Protein AF-A0A843ET52-F1 (afdb_monomer_lite)

pLDDT: mean 86.77, std 22.94, range [25.16, 98.94]

Structure (mmCIF, N/CA/C/O backbone):
data_AF-A0A843ET52-F1
#
_entry.id   AF-A0A843ET52-F1
#
loop_
_atom_site.group_PDB
_atom_site.id
_atom_site.type_symbol
_atom_site.label_atom_id
_atom_site.label_alt_id
_atom_site.label_comp_id
_atom_site.label_asym_id
_atom_site.label_entity_id
_atom_site.label_seq_id
_atom_site.pdbx_PDB_ins_code
_atom_site.Cartn_x
_atom_site.Cartn_y
_atom_site.Cartn_z
_atom_site.occupancy
_atom_site.B_iso_or_equiv
_atom_site.auth_seq_id
_atom_site.auth_comp_id
_atom_site.auth_asym_id
_atom_site.auth_atom_id
_atom_site.pdbx_PDB_model_num
ATOM 1 N N . MET A 1 1 ? 3.819 5.815 -52.255 1.00 37.22 1 MET A N 1
ATOM 2 C CA . MET A 1 1 ? 3.011 6.973 -51.818 1.00 37.22 1 MET A CA 1
ATOM 3 C C . MET A 1 1 ? 2.396 6.605 -50.481 1.00 37.22 1 MET A C 1
ATOM 5 O O . MET A 1 1 ? 1.930 5.484 -50.337 1.00 37.22 1 MET A O 1
ATOM 9 N N . ASN A 1 2 ? 2.561 7.498 -49.509 1.00 31.14 2 ASN A N 1
ATOM 10 C CA . ASN A 1 2 ? 2.409 7.296 -48.067 1.00 31.14 2 ASN A CA 1
ATOM 11 C C . ASN A 1 2 ? 0.998 6.894 -47.622 1.00 31.14 2 ASN A C 1
ATOM 13 O O . ASN A 1 2 ? 0.039 7.542 -48.021 1.00 31.14 2 ASN A O 1
ATOM 17 N N . ASN A 1 3 ? 0.920 5.959 -46.671 1.00 30.52 3 ASN A N 1
ATOM 18 C CA . ASN A 1 3 ? -0.194 5.838 -45.729 1.00 30.52 3 ASN A CA 1
ATOM 19 C C . ASN A 1 3 ? 0.359 6.035 -44.309 1.00 30.52 3 ASN A C 1
ATOM 21 O O . ASN A 1 3 ? 0.714 5.075 -43.634 1.00 30.52 3 ASN A O 1
ATOM 25 N N . ASN A 1 4 ? 0.450 7.294 -43.876 1.00 31.61 4 ASN A N 1
ATOM 26 C CA . ASN A 1 4 ? 0.653 7.647 -42.472 1.00 31.61 4 ASN A CA 1
ATOM 27 C C . ASN A 1 4 ? -0.721 7.935 -41.860 1.00 31.61 4 ASN A C 1
ATOM 29 O O . ASN A 1 4 ? -1.233 9.045 -41.991 1.00 31.61 4 ASN A O 1
ATOM 33 N N . ALA A 1 5 ? -1.316 6.944 -41.200 1.00 31.45 5 ALA A N 1
ATOM 34 C CA . ALA A 1 5 ? -2.412 7.173 -40.268 1.00 31.45 5 ALA A CA 1
ATOM 35 C C . ALA A 1 5 ? -1.802 7.327 -38.869 1.00 31.45 5 ALA A C 1
ATOM 37 O O . ALA A 1 5 ? -1.517 6.351 -38.182 1.00 31.45 5 ALA A O 1
ATOM 38 N N . VAL A 1 6 ? -1.537 8.575 -38.487 1.00 32.06 6 VAL A N 1
ATOM 39 C CA . VAL A 1 6 ? -1.206 8.948 -37.111 1.00 32.06 6 VAL A CA 1
ATOM 40 C C . VAL A 1 6 ? -2.503 8.861 -36.309 1.00 32.06 6 VAL A C 1
ATOM 42 O O . VAL A 1 6 ? -3.418 9.655 -36.519 1.00 32.06 6 VAL A O 1
ATOM 45 N N . ILE A 1 7 ? -2.598 7.881 -35.412 1.00 29.64 7 ILE A N 1
ATOM 46 C CA . ILE A 1 7 ? -3.645 7.830 -34.391 1.00 29.64 7 ILE A CA 1
ATOM 47 C C . ILE A 1 7 ? -3.251 8.852 -33.324 1.00 29.64 7 ILE A C 1
ATOM 49 O O . ILE A 1 7 ? -2.371 8.609 -32.502 1.00 29.64 7 ILE A O 1
ATOM 53 N N . ALA A 1 8 ? -3.862 10.032 -33.384 1.00 27.59 8 ALA A N 1
ATOM 54 C CA . ALA A 1 8 ? -3.782 11.023 -32.323 1.00 27.59 8 ALA A CA 1
ATOM 55 C C . ALA A 1 8 ? -4.665 10.558 -31.156 1.00 27.59 8 ALA A C 1
ATOM 57 O O . ALA A 1 8 ? -5.890 10.526 -31.271 1.00 27.59 8 ALA A O 1
ATOM 58 N N . VAL A 1 9 ? -4.046 10.180 -30.037 1.00 29.08 9 VAL A N 1
ATOM 59 C CA . VAL A 1 9 ? -4.752 9.983 -28.767 1.00 29.08 9 VAL A CA 1
ATOM 60 C C . VAL A 1 9 ? -5.094 11.369 -28.224 1.00 29.08 9 VAL A C 1
ATOM 62 O O . VAL A 1 9 ? -4.209 12.163 -27.909 1.00 29.08 9 VAL A O 1
ATOM 65 N N . ALA A 1 10 ? -6.385 11.684 -28.170 1.00 26.16 10 ALA A N 1
ATOM 66 C CA . ALA A 1 10 ? -6.880 12.914 -27.578 1.00 26.16 10 ALA A CA 1
ATOM 67 C C . ALA A 1 10 ? -6.678 12.864 -26.056 1.00 26.16 10 ALA A C 1
ATOM 69 O O . ALA A 1 10 ? -7.382 12.146 -25.348 1.00 26.16 10 ALA A O 1
ATOM 70 N N . VAL A 1 11 ? -5.721 13.643 -25.552 1.00 26.98 11 VAL A N 1
ATOM 71 C CA . VAL A 1 11 ? -5.640 13.998 -24.133 1.00 26.98 11 VAL A CA 1
ATOM 72 C C . VAL A 1 11 ? -6.756 15.006 -23.870 1.00 26.98 11 VAL A C 1
ATOM 74 O O . VAL A 1 11 ? -6.663 16.169 -24.264 1.00 26.98 11 VAL A O 1
ATOM 77 N N . ALA A 1 12 ? -7.843 14.559 -23.243 1.00 27.94 12 ALA A N 1
ATOM 78 C CA . ALA A 1 12 ? -8.873 15.455 -22.741 1.00 27.94 12 ALA A CA 1
ATOM 79 C C . ALA A 1 12 ? -8.327 16.188 -21.506 1.00 27.94 12 ALA A C 1
ATOM 81 O O . ALA A 1 12 ? -8.391 15.693 -20.385 1.00 27.94 12 ALA A O 1
ATOM 82 N N . ALA A 1 13 ? -7.763 17.374 -21.725 1.00 28.17 13 ALA A N 1
ATOM 83 C CA . ALA A 1 13 ? -7.520 18.340 -20.667 1.00 28.17 13 ALA A CA 1
ATOM 84 C C . ALA A 1 13 ? -8.877 18.871 -20.175 1.00 28.17 13 ALA A C 1
ATOM 86 O O . ALA A 1 13 ? -9.539 19.636 -20.878 1.00 28.17 13 ALA A O 1
ATOM 87 N N . LEU A 1 14 ? -9.302 18.471 -18.974 1.00 27.27 14 LEU A N 1
ATOM 88 C CA . LEU A 1 14 ? -10.389 19.157 -18.280 1.00 27.27 14 LEU A CA 1
ATOM 89 C C . LEU A 1 14 ? -9.848 20.491 -17.742 1.00 27.27 14 LEU A C 1
ATOM 91 O O . LEU A 1 14 ? -9.271 20.566 -16.660 1.00 27.27 14 LEU A O 1
ATOM 95 N N . LEU A 1 15 ? -10.037 21.559 -18.517 1.00 28.00 15 LEU A N 1
ATOM 96 C CA . LEU A 1 15 ? -10.096 22.915 -17.982 1.00 28.00 15 LEU A CA 1
ATOM 97 C C . LEU A 1 15 ? -11.438 23.072 -17.260 1.00 28.00 15 LEU A C 1
ATOM 99 O O . LEU A 1 15 ? -12.473 23.212 -17.909 1.00 28.00 15 LEU A O 1
ATOM 103 N N . VAL A 1 16 ? -11.428 23.092 -15.928 1.00 31.84 16 VAL A N 1
ATOM 104 C CA . VAL A 1 16 ? -12.552 23.637 -15.157 1.00 31.84 16 VAL A CA 1
ATOM 105 C C . VAL A 1 16 ? -12.206 25.076 -14.797 1.00 31.84 16 VAL A C 1
ATOM 107 O O . VAL A 1 16 ? -11.599 25.363 -13.770 1.00 31.84 16 VAL A O 1
ATOM 110 N N . ALA A 1 17 ? -12.583 25.991 -15.685 1.00 29.27 17 ALA A N 1
ATOM 111 C CA . ALA A 1 17 ? -12.811 27.379 -15.327 1.00 29.27 17 ALA A CA 1
ATOM 112 C C . ALA A 1 17 ? -14.319 27.557 -15.121 1.00 29.27 17 ALA A C 1
ATOM 114 O O . ALA A 1 17 ? -15.089 27.391 -16.064 1.00 29.27 17 ALA A O 1
ATOM 115 N N . GLY A 1 18 ? -14.726 27.918 -13.902 1.00 25.16 18 GLY A N 1
ATOM 116 C CA . GLY A 1 18 ? -16.047 28.495 -13.656 1.00 25.16 18 GLY A CA 1
ATOM 117 C C . GLY A 1 18 ? -16.831 27.886 -12.499 1.00 25.16 18 GLY A C 1
ATOM 118 O O . GLY A 1 18 ? -17.670 27.026 -12.709 1.00 25.16 18 GLY A O 1
ATOM 119 N N . GLY A 1 19 ? -16.625 28.454 -11.309 1.00 26.55 19 GLY A N 1
ATOM 120 C CA . GLY A 1 19 ? -17.730 28.862 -10.439 1.00 26.55 19 GLY A CA 1
ATOM 121 C C . GLY A 1 19 ? -18.440 27.792 -9.610 1.00 26.55 19 GLY A C 1
ATOM 122 O O . GLY A 1 19 ? -19.380 27.160 -10.071 1.00 26.55 19 GLY A O 1
ATOM 123 N N . GLY A 1 20 ? -18.118 27.776 -8.313 1.00 29.55 20 GLY A N 1
ATOM 124 C CA . GLY A 1 20 ? -19.122 27.538 -7.275 1.00 29.55 20 GLY A CA 1
ATOM 125 C C . GLY A 1 20 ? -19.105 26.166 -6.609 1.00 29.55 20 GLY A C 1
ATOM 126 O O . GLY A 1 20 ? -20.037 25.394 -6.774 1.00 29.55 20 GLY A O 1
ATOM 127 N N . ALA A 1 21 ? -18.121 25.928 -5.746 1.00 29.42 21 ALA A N 1
ATOM 128 C CA . ALA A 1 21 ? -18.330 25.147 -4.528 1.00 29.42 21 ALA A CA 1
ATOM 129 C C . ALA A 1 21 ? -17.373 25.671 -3.450 1.00 29.42 21 ALA A C 1
ATOM 131 O O . ALA A 1 21 ? -16.194 25.349 -3.426 1.00 29.42 21 ALA A O 1
ATOM 132 N N . ALA A 1 22 ? -17.916 26.602 -2.665 1.00 28.97 22 ALA A N 1
ATOM 133 C CA . ALA A 1 22 ? -17.529 27.014 -1.322 1.00 28.97 22 ALA A CA 1
ATOM 134 C C . ALA A 1 22 ? -16.045 26.897 -0.922 1.00 28.97 22 ALA A C 1
ATOM 136 O O . ALA A 1 22 ? -15.560 25.871 -0.463 1.00 28.97 22 ALA A O 1
ATOM 137 N N . ALA A 1 23 ? -15.386 28.054 -0.952 1.00 28.88 23 ALA A N 1
ATOM 138 C CA . ALA A 1 23 ? -14.574 28.537 0.155 1.00 28.88 23 ALA A CA 1
ATOM 139 C C . ALA A 1 23 ? -14.912 27.879 1.512 1.00 28.88 23 ALA A C 1
ATOM 141 O O . ALA A 1 23 ? -15.892 28.259 2.151 1.00 28.88 23 ALA A O 1
ATOM 142 N N . TYR A 1 24 ? -14.048 26.988 1.997 1.00 32.00 24 TYR A N 1
ATOM 143 C CA . TYR A 1 24 ? -13.849 26.823 3.434 1.00 32.00 24 TYR A CA 1
ATOM 144 C C . TYR A 1 24 ? -12.721 27.779 3.835 1.00 32.00 24 TYR A C 1
ATOM 146 O O . TYR A 1 24 ? -11.561 27.411 3.998 1.00 32.00 24 TYR A O 1
ATOM 154 N N . PHE A 1 25 ? -13.055 29.071 3.868 1.00 31.36 25 PHE A N 1
ATOM 155 C CA . PHE A 1 25 ? -12.227 30.051 4.558 1.00 31.36 25 PHE A CA 1
ATOM 156 C C . PHE A 1 25 ? -12.349 29.771 6.053 1.00 31.36 25 PHE A C 1
ATOM 158 O O . PHE A 1 25 ? -13.454 29.682 6.586 1.00 31.36 25 PHE A O 1
ATOM 165 N N . MET A 1 26 ? -11.200 29.648 6.710 1.00 34.84 26 MET A N 1
ATOM 166 C CA . MET A 1 26 ? -11.062 29.595 8.157 1.00 34.84 26 MET A CA 1
ATOM 167 C C . MET A 1 26 ? -11.882 30.715 8.818 1.00 34.84 26 MET A C 1
ATOM 169 O O . MET A 1 26 ? -11.512 31.887 8.757 1.00 34.84 26 MET A O 1
ATOM 173 N N . MET A 1 27 ? -12.983 30.353 9.474 1.00 31.30 27 MET A N 1
ATOM 174 C CA . MET A 1 27 ? -13.550 31.146 10.560 1.00 31.30 27 MET A CA 1
ATOM 175 C C . MET A 1 27 ? -12.984 30.578 11.855 1.00 31.30 27 MET A C 1
ATOM 177 O O . MET A 1 27 ? -13.477 29.596 12.401 1.00 31.30 27 MET A O 1
ATOM 181 N N . ASN A 1 28 ? -11.887 31.187 12.292 1.00 36.09 28 ASN A N 1
ATOM 182 C CA . ASN A 1 28 ? -11.342 31.003 13.624 1.00 36.09 28 ASN A CA 1
ATOM 183 C C . ASN A 1 28 ? -12.238 31.790 14.588 1.00 36.09 28 ASN A C 1
ATOM 185 O O . ASN A 1 28 ? -12.029 32.987 14.787 1.00 36.09 28 ASN A O 1
ATOM 189 N N . ASP A 1 29 ? -13.276 31.139 15.111 1.00 34.12 29 ASP A N 1
ATOM 190 C CA . ASP A 1 29 ? -14.052 31.670 16.226 1.00 34.12 29 ASP A CA 1
ATOM 191 C C . ASP A 1 29 ? -13.469 31.090 17.517 1.00 34.12 29 ASP A C 1
ATOM 193 O O . ASP A 1 29 ? -13.350 29.875 17.688 1.00 34.12 29 ASP A O 1
ATOM 197 N N . GLY A 1 30 ? -13.008 31.979 18.395 1.00 41.94 30 GLY A N 1
ATOM 198 C CA . GLY A 1 30 ? -12.285 31.621 19.606 1.00 41.94 30 GLY A CA 1
ATOM 199 C C . GLY A 1 30 ? -13.095 30.690 20.509 1.00 41.94 30 GLY A C 1
ATOM 200 O O . GLY A 1 30 ? -14.085 31.095 21.111 1.00 41.94 30 GLY A O 1
ATOM 201 N N . GLY A 1 31 ? -12.622 29.456 20.667 1.00 33.19 31 GLY A N 1
ATOM 202 C CA . GLY A 1 31 ? -13.194 28.461 21.567 1.00 33.19 31 GLY A CA 1
ATOM 203 C C . GLY A 1 31 ? -12.165 27.381 21.886 1.00 33.19 31 GLY A C 1
ATOM 204 O O . GLY A 1 31 ? -11.460 26.898 21.010 1.00 33.19 31 GLY A O 1
ATOM 205 N N . LYS A 1 32 ? -12.016 27.049 23.166 1.00 38.44 32 LYS A N 1
ATOM 206 C CA . LYS A 1 32 ? -10.996 26.134 23.690 1.00 38.44 32 LYS A CA 1
ATOM 207 C C . LYS A 1 32 ? -11.165 24.697 23.163 1.00 38.44 32 LYS A C 1
ATOM 209 O O . LYS A 1 32 ? -12.204 24.103 23.409 1.00 38.44 32 LYS A O 1
ATOM 214 N N . GLY A 1 33 ? -10.077 24.142 22.621 1.00 41.44 33 GLY A N 1
ATOM 215 C CA . GLY A 1 33 ? -9.642 22.751 22.805 1.00 41.44 33 GLY A CA 1
ATOM 216 C C . GLY A 1 33 ? -10.354 21.655 22.007 1.00 41.44 33 GLY A C 1
ATOM 217 O O . GLY A 1 33 ? -11.438 21.218 22.373 1.00 41.44 33 GLY A O 1
ATOM 218 N N . SER A 1 34 ? -9.639 21.086 21.038 1.00 40.59 34 SER A N 1
ATOM 219 C CA . SER A 1 34 ? -9.686 19.647 20.772 1.00 40.59 34 SER A CA 1
ATOM 220 C C . SER A 1 34 ? -8.301 19.200 20.313 1.00 40.59 34 SER A C 1
ATOM 222 O O . SER A 1 34 ? -7.843 19.646 19.266 1.00 40.59 34 SER A O 1
ATOM 224 N N . ASP A 1 35 ? -7.650 18.315 21.067 1.00 49.94 35 ASP A N 1
ATOM 225 C CA . ASP A 1 35 ? -6.378 17.662 20.707 1.00 49.94 35 ASP A CA 1
ATOM 226 C C . ASP A 1 35 ? -6.532 16.660 19.536 1.00 49.94 35 ASP A C 1
ATOM 228 O O . ASP A 1 35 ? -5.751 15.721 19.394 1.00 49.94 35 ASP A O 1
ATOM 232 N N . ALA A 1 36 ? -7.570 16.814 18.707 1.00 51.94 36 ALA A N 1
ATOM 233 C CA . ALA A 1 36 ? -7.784 15.980 17.537 1.00 51.94 36 ALA A CA 1
ATOM 234 C C . ALA A 1 36 ? -6.863 16.471 16.408 1.00 51.94 36 ALA A C 1
ATOM 236 O O . ALA A 1 36 ? -6.880 17.669 16.107 1.00 51.94 36 ALA A O 1
ATOM 237 N N . PRO A 1 37 ? -6.058 15.591 15.785 1.00 57.62 37 PRO A N 1
ATOM 238 C CA . PRO A 1 37 ? -5.251 15.978 14.638 1.00 57.62 37 PRO A CA 1
ATOM 239 C C . PRO A 1 37 ? -6.147 16.533 13.526 1.00 57.62 37 PRO A C 1
ATOM 241 O O . PRO A 1 37 ? -7.252 16.041 13.299 1.00 57.62 37 PRO A O 1
ATOM 244 N N . GLU A 1 38 ? -5.666 17.574 12.847 1.00 74.75 38 GLU A N 1
ATOM 245 C CA . GLU A 1 38 ? -6.373 18.193 11.727 1.00 74.75 38 GLU A CA 1
ATOM 246 C C . GLU A 1 38 ? -6.581 17.152 10.616 1.00 74.75 38 GLU A C 1
ATOM 248 O O . GLU A 1 38 ? -5.635 16.487 10.178 1.00 74.75 38 GLU A O 1
ATOM 253 N N . LEU A 1 39 ? -7.838 16.970 10.201 1.00 84.81 39 LEU A N 1
ATOM 254 C CA . LEU A 1 39 ? -8.183 16.078 9.097 1.00 84.81 39 LEU A CA 1
ATOM 255 C C . LEU A 1 39 ? -7.581 16.626 7.804 1.00 84.81 39 LEU A C 1
ATOM 257 O O . LEU A 1 39 ? -7.702 17.814 7.503 1.00 84.81 39 LEU A O 1
ATOM 261 N N . ILE A 1 40 ? -6.954 15.750 7.025 1.00 90.25 40 ILE A N 1
ATOM 262 C CA . ILE A 1 40 ? -6.410 16.109 5.720 1.00 90.25 40 ILE A CA 1
ATOM 263 C C . ILE A 1 40 ? -7.511 16.002 4.670 1.00 90.25 40 ILE A C 1
ATOM 265 O O . ILE A 1 40 ? -8.231 15.008 4.604 1.00 90.25 40 ILE A O 1
ATOM 269 N N . VAL A 1 41 ? -7.591 17.030 3.825 1.00 94.19 41 VAL A N 1
ATOM 270 C CA . VAL A 1 41 ? -8.399 17.082 2.606 1.00 94.19 41 VAL A CA 1
ATOM 271 C C . VAL A 1 41 ? -7.663 17.925 1.569 1.00 94.19 41 VAL A C 1
ATOM 273 O O . VAL A 1 41 ? -7.219 19.036 1.866 1.00 94.19 41 VAL A O 1
ATOM 276 N N . GLY A 1 42 ? -7.511 17.427 0.341 1.00 95.12 42 GLY A N 1
ATOM 277 C CA . GLY A 1 42 ? -6.811 18.208 -0.673 1.00 95.12 42 GLY A CA 1
ATOM 278 C C . GLY A 1 42 ? -6.593 17.548 -2.026 1.00 95.12 42 GLY A C 1
ATOM 279 O O . GLY A 1 42 ? -6.811 16.354 -2.233 1.00 95.12 42 GLY A O 1
ATOM 280 N N . GLN A 1 43 ? -6.122 18.383 -2.955 1.00 95.81 43 GLN A N 1
ATOM 281 C CA . GLN A 1 43 ? -5.583 17.970 -4.246 1.00 95.81 43 GLN A CA 1
ATOM 282 C C . GLN A 1 43 ? -4.062 17.865 -4.166 1.00 95.81 43 GLN A C 1
ATOM 284 O O . GLN A 1 43 ? -3.382 18.767 -3.679 1.00 95.81 43 GLN A O 1
ATOM 289 N N . TYR A 1 44 ? -3.544 16.777 -4.712 1.00 97.44 44 TYR A N 1
ATOM 290 C CA . TYR A 1 44 ? -2.144 16.392 -4.696 1.00 97.44 44 TYR A CA 1
ATOM 291 C C . TYR A 1 44 ? -1.694 16.007 -6.100 1.00 97.44 44 TYR A C 1
ATOM 293 O O . TYR A 1 44 ? -2.494 15.865 -7.028 1.00 97.44 44 TYR A O 1
ATOM 301 N N . THR A 1 45 ? -0.391 15.798 -6.246 1.00 97.00 45 THR A N 1
ATOM 302 C CA . THR A 1 45 ? 0.186 15.218 -7.455 1.00 97.00 45 THR A CA 1
ATOM 303 C C . THR A 1 45 ? 1.168 14.124 -7.094 1.00 97.00 45 THR A C 1
ATOM 305 O O . THR A 1 45 ? 1.897 14.265 -6.113 1.00 97.00 45 THR A O 1
ATOM 308 N N . TYR A 1 46 ? 1.256 13.103 -7.935 1.00 96.56 46 TYR A N 1
ATOM 309 C CA . TYR A 1 46 ? 2.254 12.043 -7.830 1.00 96.56 46 TYR A CA 1
ATOM 310 C C . TYR A 1 46 ? 2.905 11.790 -9.191 1.00 96.56 46 TYR A C 1
ATOM 312 O O . TYR A 1 46 ? 2.406 12.252 -10.220 1.00 96.56 46 TYR A O 1
ATOM 320 N N . ASP A 1 47 ? 4.036 11.090 -9.197 1.00 97.06 47 ASP A N 1
ATOM 321 C CA . ASP A 1 47 ? 4.698 10.660 -10.427 1.00 97.06 47 ASP A CA 1
ATOM 322 C C . ASP A 1 47 ? 4.234 9.247 -10.802 1.00 97.06 47 ASP A C 1
ATOM 324 O O . ASP A 1 47 ? 4.451 8.297 -10.052 1.00 97.06 47 ASP A O 1
ATOM 328 N N . ALA A 1 48 ? 3.610 9.094 -11.966 1.00 95.81 48 ALA A N 1
ATOM 329 C CA . ALA A 1 48 ? 3.226 7.799 -12.520 1.00 95.81 48 ALA A CA 1
ATOM 330 C C . ALA A 1 48 ? 4.167 7.430 -13.663 1.00 95.81 48 ALA A C 1
ATOM 332 O O . ALA A 1 48 ? 4.440 8.268 -14.522 1.00 95.81 48 ALA A O 1
ATOM 333 N N . TYR A 1 49 ? 4.632 6.185 -13.720 1.00 95.19 49 TYR A N 1
ATOM 334 C CA . TYR A 1 49 ? 5.402 5.724 -14.873 1.00 95.19 49 TYR A CA 1
ATOM 335 C C . TYR A 1 49 ? 4.501 5.577 -16.105 1.00 95.19 49 TYR A C 1
ATOM 337 O O . TYR A 1 49 ? 3.512 4.845 -16.080 1.00 95.19 49 TYR A O 1
ATOM 345 N N . ASP A 1 50 ? 4.865 6.254 -17.191 1.00 93.62 50 ASP A N 1
ATOM 346 C CA . ASP A 1 50 ? 4.205 6.145 -18.485 1.00 93.62 50 ASP A CA 1
ATOM 347 C C . ASP A 1 50 ? 5.022 5.255 -19.430 1.00 93.62 50 ASP A C 1
ATOM 349 O O . ASP A 1 50 ? 6.122 5.608 -19.864 1.00 93.62 50 ASP A O 1
ATOM 353 N N . HIS A 1 51 ? 4.446 4.111 -19.802 1.00 87.25 51 HIS A N 1
ATOM 354 C CA . HIS A 1 51 ? 5.056 3.164 -20.735 1.00 87.25 51 HIS A CA 1
ATOM 355 C C . HIS A 1 51 ? 5.278 3.750 -22.134 1.00 87.25 51 HIS A C 1
ATOM 357 O O . HIS A 1 51 ? 6.205 3.323 -22.821 1.00 87.25 51 HIS A O 1
ATOM 363 N N . ALA A 1 52 ? 4.448 4.702 -22.577 1.00 90.38 52 ALA A N 1
ATOM 364 C CA . ALA A 1 52 ? 4.568 5.262 -23.919 1.00 90.38 52 ALA A CA 1
ATOM 365 C C . ALA A 1 52 ? 5.809 6.156 -24.050 1.00 90.38 52 ALA A C 1
ATOM 367 O O . ALA A 1 52 ? 6.517 6.093 -25.056 1.00 90.38 52 ALA A O 1
ATOM 368 N N . SER A 1 53 ? 6.086 6.977 -23.035 1.00 92.81 53 SER A N 1
ATOM 369 C CA . SER A 1 53 ? 7.259 7.857 -23.005 1.00 92.81 53 SER A CA 1
ATOM 370 C C . SER A 1 53 ? 8.486 7.250 -22.320 1.00 92.81 53 SER A C 1
ATOM 372 O O . SER A 1 53 ? 9.587 7.783 -22.482 1.00 92.81 53 SER A O 1
ATOM 374 N N . GLY A 1 54 ? 8.315 6.169 -21.552 1.00 92.44 54 GLY A N 1
ATOM 375 C CA . GLY A 1 54 ? 9.356 5.575 -20.710 1.00 92.44 54 GLY A CA 1
ATOM 376 C C . GLY A 1 54 ? 9.774 6.474 -19.541 1.00 92.44 54 GLY A C 1
ATOM 377 O O . GLY A 1 54 ? 10.874 6.320 -19.008 1.00 92.44 54 GLY A O 1
ATOM 378 N N . LYS A 1 55 ? 8.939 7.452 -19.174 1.00 93.50 55 LYS A N 1
ATOM 379 C CA . LYS A 1 55 ? 9.228 8.473 -18.162 1.00 93.50 55 LYS A CA 1
ATOM 380 C C . LYS A 1 55 ? 8.110 8.545 -17.140 1.00 93.50 55 LYS A C 1
ATOM 382 O O . LYS A 1 55 ? 6.969 8.199 -17.423 1.00 93.50 55 LYS A O 1
ATOM 387 N N . ASN A 1 56 ? 8.437 9.075 -15.970 1.00 94.19 56 ASN A N 1
ATOM 388 C CA . ASN A 1 56 ? 7.417 9.467 -15.016 1.00 94.19 56 ASN A CA 1
ATOM 389 C C . ASN A 1 56 ? 6.715 10.764 -15.461 1.00 94.19 56 ASN A C 1
ATOM 391 O O . ASN A 1 56 ? 7.366 11.721 -15.888 1.00 94.19 56 ASN A O 1
ATOM 395 N N . VAL A 1 57 ? 5.389 10.791 -15.337 1.00 95.69 57 VAL A N 1
ATOM 396 C CA . VAL A 1 57 ? 4.523 11.945 -15.606 1.00 95.69 57 VAL A CA 1
ATOM 397 C C . VAL A 1 57 ? 3.739 12.321 -14.351 1.00 95.69 57 VAL A C 1
ATOM 399 O O . VAL A 1 57 ? 3.358 11.457 -13.563 1.00 95.69 57 VAL A O 1
ATOM 402 N N . LYS A 1 58 ? 3.486 13.620 -14.163 1.00 97.00 58 LYS A N 1
ATOM 403 C CA . LYS A 1 58 ? 2.707 14.114 -13.023 1.00 97.00 58 LYS A CA 1
ATOM 404 C C . LYS A 1 58 ? 1.223 13.836 -13.236 1.00 97.00 58 LYS A C 1
ATOM 406 O O . LYS A 1 58 ? 0.653 14.286 -14.228 1.00 97.00 58 LYS A O 1
ATOM 411 N N . MET A 1 59 ? 0.606 13.165 -12.272 1.00 97.12 59 MET A N 1
ATOM 412 C CA . MET A 1 59 ? -0.820 12.849 -12.260 1.00 97.12 59 MET A CA 1
ATOM 413 C C . MET A 1 59 ? -1.503 13.518 -11.063 1.00 97.12 59 MET A C 1
ATOM 415 O O . MET A 1 59 ? -0.911 13.557 -9.981 1.00 97.12 59 MET A O 1
ATOM 419 N N . PRO A 1 60 ? -2.720 14.065 -11.227 1.00 97.50 60 PRO A N 1
ATOM 420 C CA . PRO A 1 60 ? -3.484 14.616 -10.116 1.00 97.50 60 PRO A CA 1
ATOM 421 C C . PRO A 1 60 ? -4.078 13.498 -9.252 1.00 97.50 60 PRO A C 1
ATOM 423 O O . PRO A 1 60 ? -4.474 12.451 -9.759 1.00 97.50 60 PRO A O 1
ATOM 426 N N . ALA A 1 61 ? -4.210 13.754 -7.955 1.00 97.19 61 ALA A N 1
ATOM 427 C CA . ALA A 1 61 ? -4.931 12.902 -7.018 1.00 97.19 61 ALA A CA 1
ATOM 428 C C . ALA A 1 61 ? -5.717 13.763 -6.024 1.00 97.19 61 ALA A C 1
ATOM 430 O O . ALA A 1 61 ? -5.297 14.867 -5.691 1.00 97.19 61 ALA A O 1
ATOM 431 N N . PHE A 1 62 ? -6.846 13.260 -5.533 1.00 97.25 62 PHE A N 1
ATOM 432 C CA . PHE A 1 62 ? -7.563 13.864 -4.410 1.00 97.25 62 PHE A CA 1
ATOM 433 C C . PHE A 1 62 ? -7.581 12.874 -3.251 1.00 97.25 62 PHE A C 1
ATOM 435 O O . PHE A 1 62 ? -7.801 11.679 -3.467 1.00 97.25 62 PHE A O 1
ATOM 442 N N . TYR A 1 63 ? -7.361 13.376 -2.042 1.00 97.31 63 TYR A N 1
ATOM 443 C CA . TYR A 1 63 ? -7.372 12.585 -0.820 1.00 97.31 63 TYR A CA 1
ATOM 444 C C . TYR A 1 63 ? -8.107 13.330 0.290 1.00 97.31 63 TYR A C 1
ATOM 446 O O . TYR A 1 63 ? -7.961 14.546 0.423 1.00 97.31 63 TYR A O 1
ATOM 454 N N . GLU A 1 64 ? -8.854 12.578 1.090 1.00 95.81 64 GLU A N 1
ATOM 455 C CA . GLU A 1 64 ? -9.389 13.018 2.372 1.00 95.81 64 GLU A CA 1
ATOM 456 C C . GLU A 1 64 ? -9.417 11.850 3.361 1.00 95.81 64 GLU A C 1
ATOM 458 O O . GLU A 1 64 ? -9.636 10.698 2.979 1.00 95.81 64 GLU A O 1
ATOM 463 N N . ASP A 1 65 ? -9.222 12.151 4.643 1.00 95.50 65 ASP A N 1
ATOM 464 C CA . ASP A 1 65 ? -9.225 11.140 5.708 1.00 95.50 65 ASP A CA 1
ATOM 465 C C . ASP A 1 65 ? -10.582 10.420 5.836 1.00 95.50 65 ASP A C 1
ATOM 467 O O . ASP A 1 65 ? -10.628 9.222 6.123 1.00 95.50 65 ASP A O 1
ATOM 471 N N . SER A 1 66 ? -11.686 11.107 5.522 1.00 95.25 66 SER A N 1
ATOM 472 C CA . SER A 1 66 ? -13.054 10.562 5.558 1.00 95.25 66 SER A CA 1
ATOM 473 C C . SER A 1 66 ? -13.310 9.429 4.563 1.00 95.25 66 SER A C 1
ATOM 475 O O . SER A 1 66 ? -14.322 8.731 4.662 1.00 95.25 66 SER A O 1
ATOM 477 N N . TYR A 1 67 ? -12.391 9.167 3.629 1.00 95.94 67 TYR A N 1
ATOM 478 C CA . TYR A 1 67 ? -12.455 7.970 2.789 1.00 95.94 67 TYR A CA 1
ATOM 479 C C . TYR A 1 67 ? -12.505 6.676 3.603 1.00 95.94 67 TYR A C 1
ATOM 481 O O . TYR A 1 67 ? -13.066 5.689 3.131 1.00 95.94 67 TYR A O 1
ATOM 489 N N . PHE A 1 68 ? -11.975 6.688 4.823 1.00 96.44 68 PHE A N 1
ATOM 490 C CA . PHE A 1 68 ? -11.934 5.535 5.712 1.00 96.44 68 PHE A CA 1
ATOM 491 C C . PHE A 1 68 ? -13.126 5.444 6.677 1.00 96.44 68 PHE A C 1
ATOM 493 O O . PHE A 1 68 ? -13.229 4.466 7.418 1.00 96.44 68 PHE A O 1
ATOM 500 N N . ASP A 1 69 ? -14.066 6.395 6.648 1.00 94.44 69 ASP A N 1
ATOM 501 C CA . ASP A 1 69 ? -15.262 6.370 7.509 1.00 94.44 69 ASP A CA 1
ATOM 502 C C . ASP A 1 69 ? -16.263 5.287 7.084 1.00 94.44 69 ASP A C 1
ATOM 504 O O . ASP A 1 69 ? -17.043 4.781 7.893 1.00 94.44 69 ASP A O 1
ATOM 508 N N . LYS A 1 70 ? -16.241 4.911 5.802 1.00 94.69 70 LYS A N 1
ATOM 509 C CA . LYS A 1 70 ? -17.075 3.842 5.253 1.00 94.69 70 LYS A CA 1
ATOM 510 C C . LYS A 1 70 ? -16.375 2.492 5.367 1.00 94.69 70 LYS A C 1
ATOM 512 O O . LYS A 1 70 ? -15.175 2.384 5.120 1.00 94.69 70 LYS A O 1
ATOM 517 N N . GLY A 1 71 ? -17.149 1.456 5.678 1.00 95.69 71 GLY A N 1
ATOM 518 C CA . GLY A 1 71 ? -16.662 0.079 5.680 1.00 95.69 71 GLY A CA 1
ATOM 519 C C . GLY A 1 71 ? -16.266 -0.417 4.286 1.00 95.69 71 GLY A C 1
ATOM 520 O O . GLY A 1 71 ? -16.780 0.079 3.283 1.00 95.69 71 GLY A O 1
ATOM 521 N N . ALA A 1 72 ? -15.383 -1.412 4.217 1.00 94.94 72 ALA A N 1
ATOM 522 C CA . ALA A 1 72 ? -14.880 -1.999 2.970 1.00 94.94 72 ALA A CA 1
ATOM 523 C C . ALA A 1 72 ? -15.972 -2.598 2.065 1.00 94.94 72 ALA A C 1
ATOM 525 O O . ALA A 1 72 ? -15.790 -2.693 0.854 1.00 94.94 72 ALA A O 1
ATOM 526 N N . SER A 1 73 ? -17.124 -2.971 2.630 1.00 91.12 73 SER A N 1
ATOM 527 C CA . SER A 1 73 ? -18.283 -3.456 1.871 1.00 91.12 73 SER A CA 1
ATOM 528 C C . SER A 1 73 ? -19.148 -2.348 1.245 1.00 91.12 73 SER A C 1
ATOM 530 O O . SER A 1 73 ? -20.049 -2.647 0.457 1.00 91.12 73 SER A O 1
ATOM 532 N N . ALA A 1 74 ? -18.904 -1.078 1.583 1.00 95.06 74 ALA A N 1
ATOM 533 C CA . ALA A 1 74 ? -19.681 0.056 1.096 1.00 95.06 74 ALA A CA 1
ATOM 534 C C . ALA A 1 74 ? -19.109 0.645 -0.202 1.00 95.06 74 ALA A C 1
ATOM 536 O O . ALA A 1 74 ? -17.899 0.693 -0.406 1.00 95.06 74 ALA A O 1
ATOM 537 N N . ASP A 1 75 ? -19.991 1.186 -1.047 1.00 93.81 75 ASP A N 1
ATOM 538 C CA . ASP A 1 75 ? -19.574 1.895 -2.257 1.00 93.81 75 ASP A CA 1
ATOM 539 C C . ASP A 1 75 ? -18.784 3.173 -1.911 1.00 93.81 75 ASP A C 1
ATOM 541 O O . ASP A 1 75 ? -19.263 4.088 -1.213 1.00 93.81 7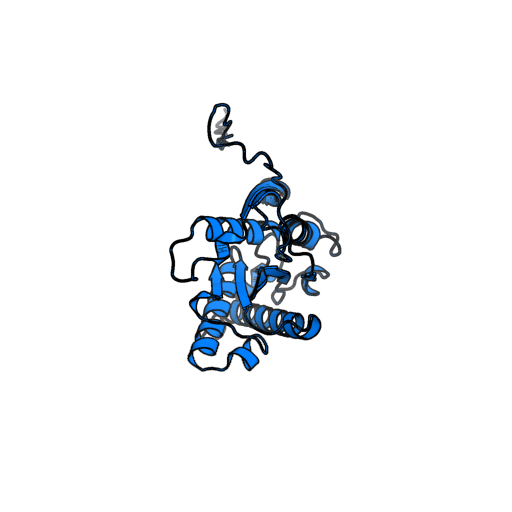5 ASP A O 1
ATOM 545 N N . ASN A 1 76 ? -17.539 3.207 -2.386 1.00 96.56 76 ASN A N 1
ATOM 546 C CA . ASN A 1 76 ? -16.574 4.261 -2.107 1.00 96.56 76 ASN A CA 1
ATOM 547 C C . ASN A 1 76 ? -15.613 4.476 -3.293 1.00 96.56 76 ASN A C 1
ATOM 549 O O . ASN A 1 76 ? -14.414 4.196 -3.194 1.00 96.56 76 ASN A O 1
ATOM 553 N N . PRO A 1 77 ? -16.115 5.003 -4.426 1.00 96.25 77 PRO A N 1
ATOM 554 C CA . PRO A 1 77 ? -15.305 5.208 -5.627 1.00 96.25 77 PRO A CA 1
ATOM 555 C C . PRO A 1 77 ? -14.129 6.162 -5.389 1.00 96.25 77 PRO A C 1
ATOM 557 O O . PRO A 1 77 ? -13.108 6.067 -6.065 1.00 96.25 77 PRO A O 1
ATOM 560 N N . SER A 1 78 ? -14.239 7.065 -4.415 1.00 97.31 78 SER A N 1
ATOM 561 C CA . SER A 1 78 ? -13.173 7.998 -4.064 1.00 97.31 78 SER A CA 1
ATOM 562 C C . SER A 1 78 ? -11.982 7.295 -3.404 1.00 97.31 78 SER A C 1
ATOM 564 O O . SER A 1 78 ? -10.842 7.527 -3.809 1.00 97.31 78 SER A O 1
ATOM 566 N N . LEU A 1 79 ? -12.235 6.371 -2.467 1.00 97.88 79 LEU A N 1
ATOM 567 C CA . LEU A 1 79 ? -11.190 5.515 -1.898 1.00 97.88 79 LEU A CA 1
ATOM 568 C C . LEU A 1 79 ? -10.581 4.593 -2.963 1.00 97.88 79 LEU A C 1
ATOM 570 O O . LEU A 1 79 ? -9.363 4.458 -3.011 1.00 97.88 79 LEU A O 1
ATOM 574 N N . MET A 1 80 ? -11.399 4.021 -3.855 1.00 97.38 80 MET A N 1
ATOM 575 C CA . MET A 1 80 ? -10.912 3.197 -4.974 1.00 97.38 80 MET A CA 1
ATOM 576 C C . MET A 1 80 ? -9.967 3.985 -5.891 1.00 97.38 80 MET A C 1
ATOM 578 O O . MET A 1 80 ? -8.888 3.511 -6.241 1.00 97.38 80 MET A O 1
ATOM 582 N N . MET A 1 81 ? -10.338 5.216 -6.255 1.00 98.19 81 MET A N 1
ATOM 583 C CA . MET A 1 81 ? -9.487 6.086 -7.069 1.00 98.19 81 MET A CA 1
ATOM 584 C C . MET A 1 81 ? -8.205 6.485 -6.335 1.00 98.19 81 MET A C 1
ATOM 586 O O . MET A 1 81 ? -7.141 6.523 -6.950 1.00 98.19 81 MET A O 1
ATOM 590 N N . PHE A 1 82 ? -8.270 6.751 -5.029 1.00 98.44 82 PHE A N 1
ATOM 591 C CA . PHE A 1 82 ? -7.074 6.995 -4.223 1.00 98.44 82 PHE A CA 1
ATOM 592 C C . PHE A 1 82 ? -6.150 5.770 -4.182 1.00 98.44 82 PHE A C 1
ATOM 594 O O . PHE A 1 82 ? -4.950 5.907 -4.426 1.00 98.44 82 PHE A O 1
ATOM 601 N N . ALA A 1 83 ? -6.704 4.574 -3.972 1.00 98.56 83 ALA A N 1
ATOM 602 C CA . ALA A 1 83 ? -5.964 3.318 -4.002 1.00 98.56 83 ALA A CA 1
ATOM 603 C C . ALA A 1 83 ? -5.276 3.097 -5.357 1.00 98.56 83 ALA A C 1
ATOM 605 O O . ALA A 1 83 ? -4.096 2.742 -5.400 1.00 98.56 83 ALA A O 1
ATOM 606 N N . PHE A 1 84 ? -5.974 3.383 -6.459 1.00 98.38 84 PHE A N 1
ATOM 607 C CA . PHE A 1 84 ? -5.399 3.324 -7.800 1.00 98.38 84 PHE A CA 1
ATOM 608 C C . PHE A 1 84 ? -4.255 4.333 -7.982 1.00 98.38 84 PHE A C 1
ATOM 610 O O . PHE A 1 84 ? -3.190 3.969 -8.476 1.00 98.38 84 PHE A O 1
ATOM 617 N N . ASN A 1 85 ? -4.419 5.581 -7.530 1.00 98.50 85 ASN A N 1
ATOM 618 C CA . ASN A 1 85 ? -3.360 6.594 -7.597 1.00 98.50 85 ASN A CA 1
ATOM 619 C C . ASN A 1 85 ? -2.101 6.151 -6.833 1.00 98.50 85 ASN A C 1
ATOM 621 O O . ASN A 1 85 ? -0.988 6.302 -7.338 1.00 98.50 85 ASN A O 1
ATOM 625 N N . ILE A 1 86 ? -2.271 5.547 -5.651 1.00 98.62 86 ILE A N 1
ATOM 626 C CA . ILE A 1 86 ? -1.165 4.972 -4.874 1.00 98.62 86 ILE A CA 1
ATOM 627 C C . ILE A 1 86 ? -0.484 3.842 -5.658 1.00 98.62 86 ILE A C 1
ATOM 629 O O . ILE A 1 86 ? 0.733 3.891 -5.835 1.00 98.62 86 ILE A O 1
ATOM 633 N N . ALA A 1 87 ? -1.236 2.879 -6.203 1.00 98.44 87 ALA A N 1
ATOM 634 C CA . ALA A 1 87 ? -0.661 1.785 -6.995 1.00 98.44 87 ALA A CA 1
ATOM 635 C C . ALA A 1 87 ? 0.134 2.294 -8.210 1.00 98.44 87 ALA A C 1
ATOM 637 O O . ALA A 1 87 ? 1.214 1.788 -8.520 1.00 98.44 87 ALA A O 1
ATOM 638 N N . MET A 1 88 ? -0.368 3.332 -8.881 1.00 97.88 88 MET A N 1
ATOM 639 C CA . MET A 1 88 ? 0.305 3.947 -10.026 1.00 97.88 88 MET A CA 1
ATOM 640 C C . MET A 1 88 ? 1.567 4.727 -9.624 1.00 97.88 88 MET A C 1
ATOM 642 O O . MET A 1 88 ? 2.510 4.804 -10.414 1.00 97.88 88 MET A O 1
ATOM 646 N N . SER A 1 89 ? 1.616 5.272 -8.403 1.00 98.25 89 SER A N 1
ATOM 647 C CA . SER A 1 89 ? 2.789 5.981 -7.870 1.00 98.25 89 SER A CA 1
ATOM 648 C C . SER A 1 89 ? 3.982 5.068 -7.567 1.00 98.25 89 SER A C 1
ATOM 650 O O . SER A 1 89 ? 5.107 5.544 -7.453 1.00 98.25 89 SER A O 1
ATOM 652 N N . CYS A 1 90 ? 3.778 3.749 -7.487 1.00 97.81 90 CYS A N 1
ATOM 653 C CA . CYS A 1 90 ? 4.862 2.787 -7.277 1.00 97.81 90 CYS A CA 1
ATOM 654 C C . CYS A 1 90 ? 5.833 2.683 -8.465 1.00 97.81 90 CYS A C 1
ATOM 656 O O . CYS A 1 90 ? 6.942 2.174 -8.293 1.00 97.81 90 CYS A O 1
ATOM 658 N N . GLY A 1 91 ? 5.422 3.138 -9.654 1.00 93.88 91 GLY A N 1
ATOM 659 C CA . GLY A 1 91 ? 6.233 3.092 -10.864 1.00 93.88 91 GLY A CA 1
ATOM 660 C C . GLY A 1 91 ? 7.382 4.099 -10.876 1.00 93.88 91 GLY A C 1
ATOM 661 O O . GLY A 1 91 ? 7.270 5.234 -10.413 1.00 93.88 91 GLY A O 1
ATOM 662 N N . TYR A 1 92 ? 8.489 3.697 -11.492 1.00 95.69 92 TYR A N 1
ATOM 663 C CA . TYR A 1 92 ? 9.709 4.493 -11.586 1.00 95.69 92 TYR A CA 1
ATOM 664 C C . TYR A 1 92 ? 10.279 4.496 -13.002 1.00 95.69 92 TYR A C 1
ATOM 666 O O . TYR A 1 92 ? 10.153 3.520 -13.735 1.00 95.69 92 TYR A O 1
ATOM 674 N N . SER A 1 93 ? 10.992 5.564 -13.362 1.00 93.88 93 SER A N 1
ATOM 675 C CA . SER A 1 93 ? 11.716 5.694 -14.636 1.00 93.88 93 SER A CA 1
ATOM 676 C C . SER A 1 93 ? 13.233 5.841 -14.447 1.00 93.88 93 SER A C 1
ATOM 678 O O . SER A 1 93 ? 13.887 6.525 -15.231 1.00 93.88 93 SER A O 1
ATOM 680 N N . THR A 1 94 ? 13.781 5.295 -13.358 1.00 94.12 94 THR A N 1
ATOM 681 C CA . THR A 1 94 ? 15.195 5.433 -12.975 1.00 94.12 94 THR A CA 1
ATOM 682 C C . THR A 1 94 ? 15.855 4.076 -12.742 1.00 94.12 94 THR A C 1
ATOM 684 O O . THR A 1 94 ? 15.255 3.172 -12.154 1.00 94.12 94 THR A O 1
ATOM 687 N N . ASP A 1 95 ? 17.117 3.965 -13.155 1.00 91.88 95 ASP A N 1
ATOM 688 C CA . ASP A 1 95 ? 17.973 2.808 -12.871 1.00 91.88 95 ASP A CA 1
ATOM 689 C C . ASP A 1 95 ? 18.653 2.905 -11.496 1.00 91.88 95 ASP A C 1
ATOM 691 O O . ASP A 1 95 ? 19.184 1.920 -10.994 1.00 91.88 95 ASP A O 1
ATOM 695 N N . ASP A 1 96 ? 18.607 4.075 -10.854 1.00 96.19 96 ASP A N 1
ATOM 696 C CA . ASP A 1 96 ? 19.079 4.255 -9.482 1.00 96.19 96 ASP A CA 1
ATOM 697 C C . ASP A 1 96 ? 18.109 3.598 -8.493 1.00 96.19 96 ASP A C 1
ATOM 699 O O . ASP A 1 96 ? 17.039 4.139 -8.196 1.00 96.19 96 ASP A O 1
ATOM 703 N N . PHE A 1 97 ? 18.498 2.433 -7.971 1.00 95.69 97 PHE A N 1
ATOM 704 C CA . PHE A 1 97 ? 17.703 1.660 -7.019 1.00 95.69 97 PHE A CA 1
ATOM 705 C C . PHE A 1 97 ? 17.320 2.446 -5.761 1.00 95.69 97 PHE A C 1
ATOM 707 O O . PHE A 1 97 ? 16.245 2.222 -5.212 1.00 95.69 97 PHE A O 1
ATOM 714 N N . SER A 1 98 ? 18.150 3.398 -5.319 1.00 95.19 98 SER A N 1
ATOM 715 C CA . SER A 1 98 ? 17.852 4.194 -4.120 1.00 95.19 98 SER A CA 1
ATOM 716 C C . SER A 1 98 ? 16.660 5.137 -4.302 1.00 95.19 98 SER A C 1
ATOM 718 O O . SER A 1 98 ? 16.124 5.638 -3.319 1.00 95.19 98 SER A O 1
ATOM 720 N N . ARG A 1 99 ? 16.230 5.342 -5.553 1.00 96.38 99 ARG A N 1
ATOM 721 C CA . ARG A 1 99 ? 15.213 6.321 -5.950 1.00 96.38 99 ARG A CA 1
ATOM 722 C C . ARG A 1 99 ? 13.948 5.709 -6.535 1.00 96.38 99 ARG A C 1
ATOM 724 O O . ARG A 1 99 ? 13.006 6.422 -6.878 1.00 96.38 99 ARG A O 1
ATOM 731 N N . ARG A 1 100 ? 13.900 4.383 -6.690 1.00 96.44 100 ARG A N 1
ATOM 732 C CA . ARG A 1 100 ? 12.765 3.689 -7.324 1.00 96.44 100 ARG A CA 1
ATOM 733 C C . ARG A 1 100 ? 11.467 3.804 -6.525 1.00 96.44 100 ARG A C 1
ATOM 735 O O . ARG A 1 100 ? 10.391 3.730 -7.106 1.00 96.44 100 ARG A O 1
ATOM 742 N N . SER A 1 101 ? 11.561 4.030 -5.220 1.00 97.50 101 SER A N 1
ATOM 743 C CA . SER A 1 101 ? 10.410 4.264 -4.350 1.00 97.50 101 SER A CA 1
ATOM 744 C C . SER A 1 101 ? 10.074 5.742 -4.124 1.00 97.50 101 SER A C 1
ATOM 746 O O . SER A 1 101 ? 9.099 6.021 -3.430 1.00 97.50 101 SER A O 1
ATOM 748 N N . ASP A 1 102 ? 10.848 6.687 -4.679 1.00 97.69 102 ASP A N 1
ATOM 749 C CA . ASP A 1 102 ? 10.708 8.125 -4.386 1.00 97.69 102 ASP A CA 1
ATOM 750 C C . ASP A 1 102 ? 9.269 8.610 -4.593 1.00 97.69 102 ASP A C 1
ATOM 752 O O . ASP A 1 102 ? 8.737 9.337 -3.760 1.00 97.69 102 ASP A O 1
ATOM 756 N N . SER A 1 103 ? 8.624 8.188 -5.686 1.00 97.75 103 SER A N 1
ATOM 757 C CA . SER A 1 103 ? 7.276 8.649 -6.032 1.00 97.75 103 SER A CA 1
ATOM 758 C C . SER A 1 103 ? 6.221 8.205 -5.016 1.00 97.75 103 SER A C 1
ATOM 760 O O . SER A 1 103 ? 5.508 9.051 -4.475 1.00 97.75 103 SER A O 1
ATOM 762 N N . VAL A 1 104 ? 6.144 6.905 -4.710 1.00 98.56 104 VAL A N 1
ATOM 763 C CA . VAL A 1 104 ? 5.151 6.376 -3.762 1.00 98.56 104 VAL A CA 1
ATOM 764 C C . VAL A 1 104 ? 5.373 6.909 -2.349 1.00 98.56 104 VAL A C 1
ATOM 766 O O . VAL A 1 104 ? 4.414 7.324 -1.701 1.00 98.56 104 VAL A O 1
ATOM 769 N N . VAL A 1 105 ? 6.629 6.998 -1.895 1.00 98.62 105 VAL A N 1
ATOM 770 C CA . VAL A 1 105 ? 6.960 7.549 -0.571 1.00 98.62 105 VAL A CA 1
ATOM 771 C C . VAL A 1 105 ? 6.615 9.036 -0.498 1.00 98.62 105 VAL A C 1
ATOM 773 O O . VAL A 1 105 ? 5.995 9.477 0.473 1.00 98.62 105 VAL A O 1
ATOM 776 N N . ALA A 1 106 ? 6.964 9.815 -1.527 1.00 98.25 106 ALA A N 1
ATOM 777 C CA . ALA A 1 106 ? 6.625 11.234 -1.583 1.00 98.25 106 ALA A CA 1
ATOM 778 C C . ALA A 1 106 ? 5.109 11.451 -1.618 1.00 98.25 106 ALA A C 1
ATOM 780 O O . ALA A 1 106 ? 4.614 12.359 -0.952 1.00 98.25 106 ALA A O 1
ATOM 781 N N . PHE A 1 107 ? 4.366 10.617 -2.352 1.00 98.50 107 PHE A N 1
ATOM 782 C CA . PHE A 1 107 ? 2.915 10.734 -2.419 1.00 98.50 107 PHE A CA 1
ATOM 783 C C . PHE A 1 107 ? 2.256 10.386 -1.079 1.00 98.50 107 PHE A C 1
ATOM 785 O O . PHE A 1 107 ? 1.488 11.204 -0.578 1.00 98.50 107 PHE A O 1
ATOM 792 N N . MET A 1 108 ? 2.619 9.258 -0.453 1.00 98.44 108 MET A N 1
ATOM 793 C CA . MET A 1 108 ? 2.163 8.887 0.897 1.00 98.44 108 MET A CA 1
ATOM 794 C C . MET A 1 108 ? 2.444 9.999 1.916 1.00 98.44 108 MET A C 1
ATOM 796 O O . MET A 1 108 ? 1.548 10.418 2.648 1.00 98.44 108 MET A O 1
ATOM 800 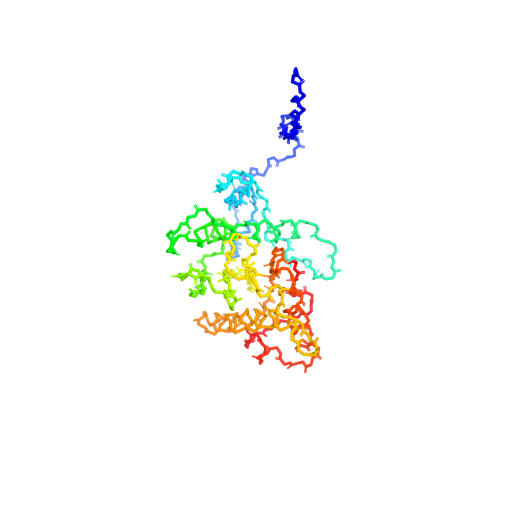N N . THR A 1 109 ? 3.664 10.542 1.903 1.00 97.69 109 THR A N 1
ATOM 801 C CA . THR A 1 109 ? 4.063 11.639 2.796 1.00 97.69 109 THR A CA 1
ATOM 802 C C . THR A 1 109 ? 3.223 12.892 2.549 1.00 97.69 109 THR A C 1
ATOM 804 O O . THR A 1 109 ? 2.774 13.530 3.500 1.00 97.69 109 THR A O 1
ATOM 807 N N . ALA A 1 110 ? 2.965 13.240 1.283 1.00 96.38 110 ALA A N 1
ATOM 808 C CA . ALA A 1 110 ? 2.166 14.409 0.925 1.00 96.38 110 ALA A CA 1
ATOM 809 C C . ALA A 1 110 ? 0.719 14.311 1.433 1.00 96.38 110 ALA A C 1
ATOM 811 O O . ALA A 1 110 ? 0.151 15.327 1.830 1.00 96.38 110 ALA A O 1
ATOM 812 N N . VAL A 1 111 ? 0.149 13.102 1.476 1.00 96.19 111 VAL A N 1
ATOM 813 C CA . VAL A 1 111 ? -1.188 12.845 2.039 1.00 96.19 111 VAL A CA 1
ATOM 814 C C . VAL A 1 111 ? -1.167 12.496 3.539 1.00 96.19 111 VAL A C 1
ATOM 816 O O . VAL A 1 111 ? -2.163 12.034 4.088 1.00 96.19 111 VAL A O 1
ATOM 819 N N . GLY A 1 112 ? -0.047 12.753 4.227 1.00 95.62 112 GLY A N 1
ATOM 820 C CA . GLY A 1 112 ? 0.066 12.716 5.690 1.00 95.62 112 GLY A CA 1
ATOM 821 C C . GLY A 1 112 ? 0.591 11.417 6.304 1.00 95.62 112 GLY A C 1
ATOM 822 O O . GLY A 1 112 ? 0.663 11.325 7.527 1.00 95.62 112 GLY A O 1
ATOM 823 N N . TYR A 1 113 ? 0.977 10.424 5.503 1.00 96.88 113 TYR A N 1
ATOM 824 C CA . TYR A 1 113 ? 1.534 9.155 5.982 1.00 96.88 113 TYR A CA 1
ATOM 825 C C . TYR A 1 113 ? 3.052 9.300 6.086 1.00 96.88 113 TYR A C 1
ATOM 827 O O . TYR A 1 113 ? 3.779 9.032 5.132 1.00 96.88 113 TYR A O 1
ATOM 835 N N . THR A 1 114 ? 3.527 9.809 7.223 1.00 89.88 114 THR A N 1
ATOM 836 C CA . THR A 1 114 ? 4.946 10.150 7.428 1.00 89.88 114 THR A CA 1
ATOM 837 C C . THR A 1 114 ? 5.786 8.972 7.910 1.00 89.88 114 THR A C 1
ATOM 839 O O . THR A 1 114 ? 6.986 8.927 7.641 1.00 89.88 114 THR A O 1
ATOM 842 N N . GLU A 1 115 ? 5.173 7.997 8.582 1.00 95.75 115 GLU A N 1
ATOM 843 C CA . GLU A 1 115 ? 5.834 6.741 8.932 1.00 95.75 115 GLU A CA 1
ATOM 844 C C . GLU A 1 115 ? 5.835 5.829 7.709 1.00 95.75 115 GLU A C 1
ATOM 846 O O . GLU A 1 115 ? 4.876 5.102 7.467 1.00 95.75 115 GLU A O 1
ATOM 851 N N . THR A 1 116 ? 6.902 5.870 6.913 1.00 98.00 116 THR A N 1
ATOM 852 C CA . THR A 1 116 ? 7.008 5.080 5.678 1.00 98.00 116 THR A CA 1
ATOM 853 C C . THR A 1 116 ? 8.086 4.008 5.767 1.00 98.00 116 THR A C 1
ATOM 855 O O . THR A 1 116 ? 9.049 4.119 6.528 1.00 98.00 116 THR A O 1
ATOM 858 N N . TYR A 1 117 ? 7.914 2.948 4.984 1.00 98.62 117 TYR A N 1
ATOM 859 C CA . TYR A 1 117 ? 8.877 1.865 4.829 1.00 98.62 117 TYR A CA 1
ATOM 860 C C . TYR A 1 117 ? 8.815 1.313 3.405 1.00 98.62 117 TYR A C 1
ATOM 862 O O . TYR A 1 117 ? 7.748 1.247 2.800 1.00 98.62 117 TYR A O 1
ATOM 870 N N . VAL A 1 118 ? 9.956 0.876 2.875 1.00 98.62 118 VAL A N 1
ATOM 871 C CA . VAL A 1 118 ? 10.026 0.127 1.616 1.00 98.62 118 VAL A CA 1
ATOM 872 C C . VAL A 1 118 ? 10.943 -1.071 1.787 1.00 98.62 118 VAL A C 1
ATOM 874 O O . VAL A 1 118 ? 12.021 -0.955 2.383 1.00 98.62 118 VAL A O 1
ATOM 877 N N . ASN A 1 119 ? 10.527 -2.218 1.255 1.00 98.50 119 ASN A N 1
ATOM 878 C CA . ASN A 1 119 ? 11.334 -3.428 1.338 1.00 98.50 119 ASN A CA 1
ATOM 879 C C . ASN A 1 119 ? 12.550 -3.373 0.391 1.00 98.50 119 ASN A C 1
ATOM 881 O O . ASN A 1 119 ? 12.647 -2.545 -0.521 1.00 98.50 119 ASN A O 1
ATOM 885 N N . ASP A 1 120 ? 13.505 -4.278 0.595 1.00 97.75 120 ASP A N 1
ATOM 886 C CA . ASP A 1 120 ? 14.775 -4.268 -0.143 1.00 97.75 120 ASP A CA 1
ATOM 887 C C . ASP A 1 120 ? 14.641 -4.619 -1.633 1.00 97.75 120 ASP A C 1
ATOM 889 O O . ASP A 1 120 ? 15.548 -4.346 -2.423 1.00 97.75 120 ASP A O 1
ATOM 893 N N . ALA A 1 121 ? 13.485 -5.133 -2.064 1.00 97.56 121 ALA A N 1
ATOM 894 C CA . ALA A 1 121 ? 13.198 -5.366 -3.477 1.00 97.56 121 ALA A CA 1
ATOM 895 C C . ALA A 1 121 ? 13.148 -4.060 -4.298 1.00 97.56 121 ALA A C 1
ATOM 897 O O . ALA A 1 121 ? 13.338 -4.089 -5.515 1.00 97.56 121 ALA A O 1
ATOM 898 N N . TYR A 1 122 ? 12.924 -2.900 -3.667 1.00 97.31 122 TYR A N 1
ATOM 899 C CA . TYR A 1 122 ? 13.076 -1.600 -4.337 1.00 97.31 122 TYR A CA 1
ATOM 900 C C . TYR A 1 122 ? 14.544 -1.233 -4.584 1.00 97.31 122 TYR A C 1
ATOM 902 O O . TYR A 1 122 ? 14.849 -0.504 -5.528 1.00 97.31 122 TYR A O 1
ATOM 910 N N . LYS A 1 123 ? 15.449 -1.761 -3.754 1.00 96.50 123 LYS A N 1
ATOM 911 C CA . LYS A 1 123 ? 16.862 -1.370 -3.661 1.00 96.50 123 LYS A CA 1
ATOM 912 C C . LYS A 1 123 ? 17.796 -2.291 -4.454 1.00 96.50 123 LYS A C 1
ATOM 914 O O . LYS A 1 123 ? 19.015 -2.160 -4.365 1.00 96.50 123 LYS A O 1
ATOM 919 N N . THR A 1 124 ? 17.235 -3.236 -5.202 1.00 95.62 124 THR A N 1
ATOM 920 C CA . THR A 1 124 ? 17.971 -4.282 -5.914 1.00 95.62 124 THR A CA 1
ATOM 921 C C . THR A 1 124 ? 17.412 -4.497 -7.318 1.00 95.62 124 THR A C 1
ATOM 923 O O . THR A 1 124 ? 16.314 -4.041 -7.651 1.00 95.62 124 THR A O 1
ATOM 926 N N . GLU A 1 125 ? 18.188 -5.177 -8.164 1.00 96.00 125 GLU A N 1
ATOM 927 C CA . GLU A 1 125 ? 17.729 -5.564 -9.495 1.00 96.00 125 GLU A CA 1
ATOM 928 C C . GLU A 1 125 ? 16.598 -6.601 -9.376 1.00 96.00 125 GLU A C 1
ATOM 930 O O . GLU A 1 125 ? 16.797 -7.630 -8.722 1.00 96.00 125 GLU A O 1
ATOM 935 N N . PRO A 1 126 ? 15.418 -6.366 -9.984 1.00 95.62 126 PRO A N 1
ATOM 936 C CA . PRO A 1 126 ? 14.311 -7.299 -9.899 1.00 95.62 126 PRO A CA 1
ATOM 937 C C . PRO A 1 126 ? 14.673 -8.656 -10.497 1.00 95.62 126 PRO A C 1
ATOM 939 O O . PRO A 1 126 ? 15.224 -8.756 -11.591 1.00 95.62 126 PRO A O 1
ATOM 942 N N . THR A 1 127 ? 14.282 -9.710 -9.798 1.00 96.44 127 THR A N 1
ATOM 943 C CA . THR A 1 127 ? 14.265 -11.088 -10.289 1.00 96.44 127 THR A CA 1
ATOM 944 C C . THR A 1 127 ? 12.819 -11.524 -10.502 1.00 96.44 127 THR A C 1
ATOM 946 O O . THR A 1 127 ? 11.892 -10.799 -10.142 1.00 96.44 127 THR A O 1
ATOM 949 N N . MET A 1 128 ? 12.600 -12.727 -11.039 1.00 94.56 128 MET A N 1
ATOM 950 C CA . MET A 1 128 ? 11.245 -13.283 -11.143 1.00 94.56 128 MET A CA 1
ATOM 951 C C . MET A 1 128 ? 10.532 -13.340 -9.782 1.00 94.56 128 MET A C 1
ATOM 953 O O . MET A 1 128 ? 9.336 -13.093 -9.731 1.00 94.56 128 MET A O 1
ATOM 957 N N . HIS A 1 129 ? 11.264 -13.546 -8.686 1.00 94.50 129 HIS A N 1
ATOM 958 C CA . HIS A 1 129 ? 10.710 -13.667 -7.331 1.00 94.50 129 HIS A CA 1
ATOM 959 C C . HIS A 1 129 ? 10.583 -12.322 -6.595 1.00 94.50 129 HIS A C 1
ATOM 961 O O . HIS A 1 129 ? 10.220 -12.272 -5.423 1.00 94.50 129 HIS A O 1
ATOM 967 N N . SER A 1 130 ? 10.907 -11.203 -7.249 1.00 97.31 130 SER A N 1
ATOM 968 C CA . SER A 1 130 ? 10.863 -9.895 -6.600 1.00 97.31 130 SER A CA 1
ATOM 969 C C . SER A 1 130 ? 9.431 -9.375 -6.455 1.00 97.31 130 SER A C 1
ATOM 971 O O . SER A 1 130 ? 8.656 -9.311 -7.414 1.00 97.31 130 SER A O 1
ATOM 973 N N . THR A 1 131 ? 9.109 -8.906 -5.251 1.00 98.50 131 THR A N 1
ATOM 974 C CA . THR A 1 131 ? 7.868 -8.186 -4.952 1.00 98.50 131 THR A CA 1
ATOM 975 C C . THR A 1 131 ? 8.216 -6.934 -4.163 1.00 98.50 131 THR A C 1
ATOM 977 O O . THR A 1 131 ? 8.715 -7.001 -3.045 1.00 98.50 131 THR A O 1
ATOM 980 N N . GLN A 1 132 ? 8.020 -5.785 -4.800 1.00 98.62 132 GLN A N 1
ATOM 981 C CA . GLN A 1 132 ? 8.326 -4.465 -4.258 1.00 98.62 132 GLN A CA 1
ATOM 982 C C . GLN A 1 132 ? 7.121 -3.948 -3.479 1.00 98.62 132 GLN A C 1
ATOM 984 O O . GLN A 1 132 ? 6.027 -3.847 -4.037 1.00 98.62 132 GLN A O 1
ATOM 989 N N . VAL A 1 133 ? 7.331 -3.631 -2.204 1.00 98.88 133 VAL A N 1
ATOM 990 C CA . VAL A 1 133 ? 6.271 -3.224 -1.276 1.00 98.88 133 VAL A CA 1
ATOM 991 C C . VAL A 1 133 ? 6.669 -1.915 -0.611 1.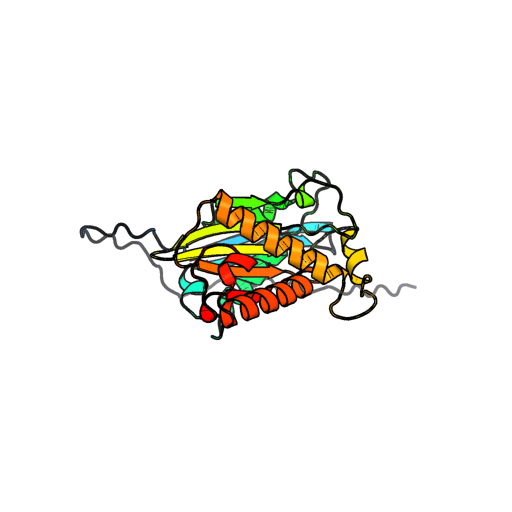00 98.88 133 VAL A C 1
ATOM 993 O O . VAL A 1 133 ? 7.767 -1.803 -0.058 1.00 98.88 133 VAL A O 1
ATOM 996 N N . ALA A 1 134 ? 5.776 -0.931 -0.685 1.00 98.88 134 ALA A N 1
ATOM 997 C CA . ALA A 1 134 ? 5.864 0.324 0.043 1.00 98.88 134 ALA A CA 1
ATOM 998 C C . ALA A 1 134 ? 4.724 0.403 1.058 1.00 98.88 134 ALA A C 1
ATOM 1000 O O . ALA A 1 134 ? 3.579 0.074 0.753 1.00 98.88 134 ALA A O 1
ATOM 1001 N N . LEU A 1 135 ? 5.054 0.836 2.265 1.00 98.94 135 LEU A N 1
ATOM 1002 C CA . LEU A 1 135 ? 4.158 0.925 3.402 1.00 98.94 135 LEU A CA 1
ATOM 1003 C C . LEU A 1 135 ? 4.165 2.350 3.937 1.00 98.94 135 LEU A C 1
ATOM 1005 O O . LEU A 1 135 ? 5.214 2.995 3.996 1.00 98.94 135 LEU A O 1
ATOM 1009 N N . GLY A 1 136 ? 2.997 2.819 4.350 1.00 98.62 136 GLY A N 1
ATOM 1010 C CA . GLY A 1 136 ? 2.828 4.087 5.043 1.00 98.62 136 GLY A CA 1
ATOM 1011 C C . GLY A 1 136 ? 1.756 3.946 6.107 1.00 98.62 136 GLY A C 1
ATOM 1012 O O . GLY A 1 136 ? 0.742 3.297 5.860 1.00 98.62 136 GLY A O 1
ATOM 1013 N N . SER A 1 137 ? 1.947 4.554 7.274 1.00 98.44 137 SER A N 1
ATOM 1014 C CA . SER A 1 137 ? 0.924 4.566 8.318 1.00 98.44 137 SER A CA 1
ATOM 1015 C C . SER A 1 137 ? 0.658 5.960 8.863 1.00 98.44 137 SER A C 1
ATOM 1017 O O . SER A 1 137 ? 1.507 6.858 8.801 1.00 98.44 137 SER A O 1
ATOM 1019 N N . ARG A 1 138 ? -0.567 6.144 9.357 1.00 95.19 138 ARG A N 1
ATOM 1020 C CA . ARG A 1 138 ? -1.013 7.370 10.015 1.00 95.19 138 ARG A CA 1
ATOM 1021 C C . ARG A 1 138 ? -2.143 7.068 10.991 1.00 95.19 138 ARG A C 1
ATOM 1023 O O . ARG A 1 138 ? -3.104 6.390 10.640 1.00 95.19 138 ARG A O 1
ATOM 1030 N N . THR A 1 139 ? -2.072 7.631 12.190 1.00 95.31 139 THR A N 1
ATOM 1031 C CA . THR A 1 139 ? -3.180 7.598 13.151 1.00 95.31 139 THR A CA 1
ATOM 1032 C C . THR A 1 139 ? -4.190 8.706 12.848 1.00 95.31 139 THR A C 1
ATOM 1034 O O . THR A 1 139 ? -3.822 9.878 12.739 1.00 95.31 139 THR A O 1
ATOM 1037 N N . ILE A 1 140 ? -5.464 8.334 12.720 1.00 92.38 140 ILE A N 1
ATOM 1038 C CA . ILE A 1 140 ? -6.598 9.227 12.465 1.00 92.38 140 ILE A CA 1
ATOM 1039 C C . ILE A 1 140 ? -7.623 8.992 13.577 1.00 92.38 140 ILE A C 1
ATOM 1041 O O . ILE A 1 140 ? -8.301 7.966 13.626 1.00 92.38 140 ILE A O 1
ATOM 1045 N N . GLY A 1 141 ? -7.722 9.941 14.509 1.00 90.38 141 GLY A N 1
ATOM 1046 C CA . GLY A 1 141 ? -8.587 9.791 15.678 1.00 90.38 141 GLY A CA 1
ATOM 1047 C C . GLY A 1 141 ? -8.170 8.595 16.540 1.00 90.38 141 GLY A C 1
ATOM 1048 O O . GLY A 1 141 ? -7.114 8.629 17.165 1.00 90.38 141 GLY A O 1
ATOM 1049 N N . SER A 1 142 ? -9.013 7.561 16.597 1.00 93.00 142 SER A N 1
ATOM 1050 C CA . SER A 1 142 ? -8.815 6.373 17.439 1.00 93.00 142 SER A CA 1
ATOM 1051 C C . SER A 1 142 ? -8.211 5.165 16.719 1.00 93.00 142 SER A C 1
ATOM 1053 O O . SER A 1 142 ? -7.966 4.157 17.374 1.00 93.00 142 SER A O 1
ATOM 1055 N N . TYR A 1 143 ? -7.998 5.235 15.402 1.00 96.38 143 TYR A N 1
ATOM 1056 C CA . TYR A 1 143 ? -7.487 4.118 14.607 1.00 96.38 143 TYR A CA 1
ATOM 1057 C C . TYR A 1 143 ? -6.236 4.509 13.818 1.00 96.38 143 TYR A C 1
ATOM 1059 O O . TYR A 1 143 ? -5.984 5.686 13.552 1.00 96.38 143 TYR A O 1
ATOM 1067 N N . THR A 1 144 ? -5.456 3.513 13.408 1.00 98.00 144 THR A N 1
ATOM 1068 C CA . THR A 1 144 ? -4.316 3.688 12.501 1.00 98.00 144 THR A CA 1
ATOM 1069 C C . THR A 1 144 ? -4.672 3.175 11.116 1.00 98.00 144 THR A C 1
ATOM 1071 O O . THR A 1 144 ? -5.085 2.031 10.954 1.00 98.00 144 THR A O 1
ATOM 1074 N N . VAL A 1 145 ? -4.506 4.011 10.095 1.00 98.50 145 VAL A N 1
ATOM 1075 C CA . VAL A 1 145 ? -4.566 3.567 8.702 1.00 98.50 145 VAL A CA 1
ATOM 1076 C C . VAL A 1 145 ? -3.181 3.101 8.281 1.00 98.50 145 VAL A C 1
ATOM 1078 O O . VAL A 1 145 ? -2.203 3.822 8.479 1.00 98.50 145 VAL A O 1
ATOM 1081 N N . ILE A 1 146 ? -3.105 1.922 7.669 1.00 98.88 146 ILE A N 1
ATOM 1082 C CA . ILE A 1 146 ? -1.902 1.397 7.022 1.00 98.88 146 ILE A CA 1
ATOM 1083 C C . ILE A 1 146 ? -2.197 1.241 5.533 1.00 98.88 146 ILE A C 1
ATOM 1085 O O . ILE A 1 146 ? -3.142 0.554 5.149 1.00 98.88 146 ILE A O 1
ATOM 1089 N N . ILE A 1 147 ? -1.372 1.861 4.695 1.00 98.88 147 ILE A N 1
ATOM 1090 C CA . ILE A 1 147 ? -1.376 1.668 3.248 1.00 98.88 147 ILE A CA 1
ATOM 1091 C C . ILE A 1 147 ? -0.271 0.679 2.890 1.00 98.88 147 ILE A C 1
ATOM 1093 O O . ILE A 1 147 ? 0.889 0.908 3.220 1.00 98.88 147 ILE A O 1
ATOM 1097 N N . VAL A 1 148 ? -0.632 -0.374 2.162 1.00 98.94 148 VAL A N 1
ATOM 1098 C CA . VAL A 1 148 ? 0.254 -1.371 1.560 1.00 98.94 148 VAL A CA 1
ATOM 1099 C C . VAL A 1 148 ? 0.176 -1.218 0.043 1.00 98.94 148 VAL A C 1
ATOM 1101 O O . VAL A 1 148 ? -0.810 -1.595 -0.589 1.00 98.94 148 VAL A O 1
ATOM 1104 N N . ALA A 1 149 ? 1.206 -0.636 -0.558 1.00 98.81 149 ALA A N 1
ATOM 1105 C CA . ALA A 1 149 ? 1.283 -0.407 -1.993 1.00 98.81 149 ALA A CA 1
ATOM 1106 C C . ALA A 1 149 ? 2.251 -1.409 -2.634 1.00 98.81 149 ALA A C 1
ATOM 1108 O O . ALA A 1 149 ? 3.451 -1.407 -2.343 1.00 98.81 149 ALA A O 1
ATOM 1109 N N . VAL A 1 150 ? 1.730 -2.270 -3.507 1.00 98.81 150 VAL A N 1
ATOM 1110 C CA . VAL A 1 150 ? 2.502 -3.331 -4.164 1.00 98.81 150 VAL A CA 1
ATOM 1111 C C . VAL A 1 150 ? 2.829 -2.901 -5.591 1.00 98.81 150 VAL A C 1
ATOM 1113 O O . VAL A 1 150 ? 1.931 -2.702 -6.416 1.00 98.81 150 VAL A O 1
ATOM 1116 N N . ASN A 1 151 ? 4.119 -2.757 -5.915 1.00 98.25 151 ASN A N 1
ATOM 1117 C CA . ASN A 1 151 ? 4.507 -2.221 -7.217 1.00 98.25 151 ASN A CA 1
ATOM 1118 C C . ASN A 1 151 ? 4.132 -3.176 -8.348 1.00 98.25 151 ASN A C 1
ATOM 1120 O O . ASN A 1 151 ? 4.626 -4.300 -8.422 1.00 98.25 151 ASN A O 1
ATOM 1124 N N . GLY A 1 152 ? 3.286 -2.699 -9.250 1.00 95.88 152 GLY A N 1
ATOM 1125 C CA . GLY A 1 152 ? 2.893 -3.379 -10.477 1.00 95.88 152 GLY A CA 1
ATOM 1126 C C . GLY A 1 152 ? 3.314 -2.637 -11.736 1.00 95.88 152 GLY A C 1
ATOM 1127 O O . GLY A 1 152 ? 2.753 -2.880 -12.801 1.00 95.88 152 GLY A O 1
ATOM 1128 N N . MET A 1 153 ? 4.260 -1.701 -11.627 1.00 93.56 153 MET A N 1
ATOM 1129 C CA . MET A 1 153 ? 4.660 -0.805 -12.703 1.00 93.56 153 MET A CA 1
ATOM 1130 C C . MET A 1 153 ? 6.182 -0.791 -12.893 1.00 93.56 153 MET A C 1
ATOM 1132 O O . MET A 1 153 ? 6.943 -0.618 -11.945 1.00 93.56 153 MET A O 1
ATOM 1136 N N . ASN A 1 154 ? 6.631 -0.988 -14.135 1.00 93.38 154 ASN A N 1
ATOM 1137 C CA . ASN A 1 154 ? 8.052 -1.079 -14.504 1.00 93.38 154 ASN A CA 1
ATOM 1138 C C . ASN A 1 154 ? 8.899 -2.050 -13.637 1.00 93.38 154 ASN A C 1
ATOM 1140 O O . ASN A 1 154 ? 10.070 -1.813 -13.356 1.00 93.38 154 ASN A O 1
ATOM 1144 N N . TYR A 1 155 ? 8.310 -3.176 -13.229 1.00 88.81 155 TYR A N 1
ATOM 1145 C CA . TYR A 1 155 ? 8.878 -4.157 -12.289 1.00 88.81 155 TYR A CA 1
ATOM 1146 C C . TYR A 1 155 ? 9.842 -5.176 -12.934 1.00 88.81 155 TYR A C 1
ATOM 1148 O O . TYR A 1 155 ? 10.214 -6.175 -12.319 1.00 88.81 155 TYR A O 1
ATOM 1156 N N . GLY A 1 156 ? 10.273 -4.927 -14.175 1.00 92.31 156 GLY A N 1
ATOM 1157 C CA . GLY A 1 156 ? 11.344 -5.674 -14.839 1.00 92.31 156 GLY A CA 1
ATOM 1158 C C . GLY A 1 156 ? 11.128 -7.190 -14.874 1.00 92.31 156 GLY A C 1
ATOM 1159 O O . GLY A 1 156 ? 10.056 -7.676 -15.243 1.00 92.31 156 GLY A O 1
ATOM 1160 N N . ALA A 1 157 ? 12.159 -7.949 -14.487 1.00 94.56 157 ALA A N 1
ATOM 1161 C CA . ALA A 1 157 ? 12.147 -9.410 -14.565 1.00 94.56 157 ALA A CA 1
ATOM 1162 C C . ALA A 1 157 ? 11.091 -10.079 -13.669 1.00 94.56 157 ALA A C 1
ATOM 1164 O O . ALA A 1 157 ? 10.732 -11.227 -13.936 1.00 94.56 157 ALA A O 1
ATOM 1165 N N . ALA A 1 158 ? 10.529 -9.375 -12.677 1.00 95.06 158 ALA A N 1
ATOM 1166 C CA . ALA A 1 158 ? 9.419 -9.892 -11.874 1.00 95.06 158 ALA A CA 1
ATOM 1167 C C . ALA A 1 158 ? 8.177 -10.210 -12.724 1.00 95.06 158 ALA A C 1
ATOM 1169 O O . ALA A 1 158 ? 7.370 -11.054 -12.335 1.00 95.06 158 ALA A O 1
ATOM 1170 N N . PHE A 1 159 ? 8.066 -9.639 -13.932 1.00 93.25 159 PHE A N 1
ATOM 1171 C CA . PHE A 1 159 ? 7.077 -10.048 -14.933 1.00 93.25 159 PHE A CA 1
ATOM 1172 C C . PHE A 1 159 ? 7.112 -11.545 -15.250 1.00 93.25 159 PHE A C 1
ATOM 1174 O O . PHE A 1 159 ? 6.059 -12.139 -15.468 1.00 93.25 159 PHE A O 1
ATOM 1181 N N . GLY A 1 160 ? 8.288 -12.179 -15.232 1.00 92.56 160 GLY A N 1
ATOM 1182 C CA . GLY A 1 160 ? 8.418 -13.608 -15.517 1.00 92.56 160 GLY A CA 1
ATOM 1183 C C . GLY A 1 160 ? 7.601 -14.495 -14.572 1.00 92.56 160 GLY A C 1
ATOM 1184 O O . GLY A 1 160 ? 7.085 -15.523 -15.009 1.00 92.56 160 GLY A O 1
ATOM 1185 N N . SER A 1 161 ? 7.390 -14.070 -13.319 1.00 94.06 161 SER A N 1
ATOM 1186 C CA . SER A 1 161 ? 6.567 -14.830 -12.366 1.00 94.06 161 SER A CA 1
ATOM 1187 C C . SER A 1 161 ? 5.099 -14.928 -12.757 1.00 94.06 161 SER A C 1
ATOM 1189 O O . SER A 1 161 ? 4.444 -15.842 -12.284 1.00 94.06 161 SER A O 1
ATOM 1191 N N . ASN A 1 162 ? 4.590 -14.094 -13.672 1.00 93.31 162 ASN A N 1
ATOM 1192 C CA . ASN A 1 162 ? 3.231 -14.234 -14.215 1.00 93.31 162 ASN A CA 1
ATOM 1193 C C . ASN A 1 162 ? 3.024 -15.560 -14.969 1.00 93.31 162 ASN A C 1
ATOM 1195 O O . ASN A 1 162 ? 1.892 -15.935 -15.250 1.00 93.31 162 ASN A O 1
ATOM 1199 N N . MET A 1 163 ? 4.112 -16.234 -15.350 1.00 94.38 163 MET A N 1
ATOM 1200 C CA . MET A 1 163 ? 4.083 -17.520 -16.049 1.00 94.38 163 MET A CA 1
ATOM 1201 C C . MET A 1 163 ? 4.367 -18.700 -15.108 1.00 94.38 163 MET A C 1
ATOM 1203 O O . MET A 1 163 ? 4.333 -19.852 -15.541 1.00 94.38 163 MET A O 1
ATOM 1207 N N . LEU A 1 164 ? 4.658 -18.428 -13.832 1.00 92.00 164 LEU A N 1
ATOM 1208 C CA . LEU A 1 164 ? 4.948 -19.435 -12.816 1.00 92.00 164 LEU A CA 1
ATOM 1209 C C . LEU A 1 164 ? 3.644 -19.876 -12.140 1.00 92.00 164 LEU A C 1
ATOM 1211 O O . LEU A 1 164 ? 3.318 -19.432 -11.045 1.00 92.00 164 LEU A O 1
ATOM 1215 N N . VAL A 1 165 ? 2.867 -20.709 -12.834 1.00 90.06 165 VAL A N 1
ATOM 1216 C CA . VAL A 1 165 ? 1.540 -21.152 -12.367 1.00 90.06 165 VAL A CA 1
ATOM 1217 C C . VAL A 1 165 ? 1.640 -22.200 -11.250 1.00 90.06 165 VAL A C 1
ATOM 1219 O O . VAL A 1 165 ? 0.762 -22.263 -10.397 1.00 90.06 165 VAL A O 1
ATOM 1222 N N . GLY A 1 166 ? 2.708 -22.998 -11.234 1.00 88.12 166 GLY A N 1
ATOM 1223 C CA . GLY A 1 166 ? 2.863 -24.146 -10.339 1.00 88.12 166 GLY A CA 1
ATOM 1224 C C . GLY A 1 166 ? 2.188 -25.421 -10.854 1.00 88.12 166 GLY A C 1
ATOM 1225 O O . GLY A 1 166 ? 1.566 -25.449 -11.918 1.00 88.12 166 GLY A O 1
ATOM 1226 N N . ALA A 1 167 ? 2.353 -26.520 -10.113 1.00 86.69 167 ALA A N 1
ATOM 1227 C CA . ALA A 1 167 ? 1.825 -27.834 -10.499 1.00 86.69 167 ALA A CA 1
ATOM 1228 C C . ALA A 1 167 ? 0.343 -28.036 -10.125 1.00 86.69 167 ALA A C 1
ATOM 1230 O O . ALA A 1 167 ? -0.351 -28.833 -10.757 1.00 86.69 167 ALA A O 1
ATOM 1231 N N . SER A 1 168 ? -0.136 -27.343 -9.088 1.00 86.69 168 SER A N 1
ATOM 1232 C CA . SER A 1 168 ? -1.508 -27.420 -8.576 1.00 86.69 168 SER A CA 1
ATOM 1233 C C . SER A 1 168 ? -1.780 -26.302 -7.569 1.00 86.69 168 SER A C 1
ATOM 1235 O O . SER A 1 168 ? -0.851 -25.877 -6.888 1.00 86.69 168 SER A O 1
ATOM 1237 N N . GLY A 1 169 ? -3.050 -25.938 -7.378 1.00 88.31 169 GLY A N 1
ATOM 1238 C CA . GLY A 1 169 ? -3.462 -24.946 -6.381 1.00 88.31 169 GLY A CA 1
ATOM 1239 C C . GLY A 1 169 ? -3.433 -23.521 -6.927 1.00 88.31 169 GLY A C 1
ATOM 1240 O O . GLY A 1 169 ? -3.742 -23.304 -8.100 1.00 88.31 169 GLY A O 1
ATOM 1241 N N . ASP A 1 170 ? -3.105 -22.567 -6.057 1.00 90.19 170 ASP A N 1
ATOM 1242 C CA . ASP A 1 170 ? -2.944 -21.164 -6.432 1.00 90.19 170 ASP A CA 1
ATOM 1243 C C . ASP A 1 170 ? -1.745 -20.956 -7.360 1.00 90.19 170 ASP A C 1
ATOM 1245 O O . ASP A 1 170 ? -0.806 -21.749 -7.400 1.00 90.19 170 ASP A O 1
ATOM 1249 N N . HIS A 1 171 ? -1.766 -19.829 -8.064 1.00 94.88 171 HIS A N 1
ATOM 1250 C CA . HIS A 1 171 ? -0.689 -19.412 -8.945 1.00 94.88 171 HIS A CA 1
ATOM 1251 C C . HIS A 1 171 ? 0.605 -19.150 -8.155 1.00 94.88 171 HIS A C 1
ATOM 1253 O O . HIS A 1 171 ? 0.723 -18.121 -7.490 1.00 94.88 171 HIS A O 1
ATOM 1259 N N . GLU A 1 172 ? 1.599 -20.030 -8.290 1.00 95.69 172 GLU A N 1
ATOM 1260 C CA . GLU A 1 172 ? 2.848 -20.025 -7.505 1.00 95.69 172 GLU A CA 1
ATOM 1261 C C . GLU A 1 172 ? 3.527 -18.644 -7.450 1.00 95.69 172 GLU A C 1
ATOM 1263 O O . GLU A 1 172 ? 3.742 -18.108 -6.366 1.00 95.69 172 GLU A O 1
ATOM 1268 N N . GLY A 1 173 ? 3.743 -17.987 -8.594 1.00 95.88 173 GLY A N 1
ATOM 1269 C CA . GLY A 1 173 ? 4.383 -16.665 -8.632 1.00 95.88 173 GLY A CA 1
ATOM 1270 C C . GLY A 1 173 ? 3.596 -15.527 -7.959 1.00 95.88 173 GLY A C 1
ATOM 1271 O O . GLY A 1 173 ? 4.188 -14.522 -7.558 1.00 95.88 173 GLY A O 1
ATOM 1272 N N . PHE A 1 174 ? 2.270 -15.653 -7.824 1.00 97.69 174 PHE A N 1
ATOM 1273 C CA . PHE A 1 174 ? 1.446 -14.676 -7.100 1.00 97.69 174 PHE A CA 1
ATOM 1274 C C . PHE A 1 174 ? 1.362 -15.024 -5.618 1.00 97.69 174 PHE A C 1
ATOM 1276 O O . PHE A 1 174 ? 1.367 -14.114 -4.792 1.00 97.69 174 PHE A O 1
ATOM 1283 N N . SER A 1 175 ? 1.348 -16.315 -5.283 1.00 97.75 175 SER A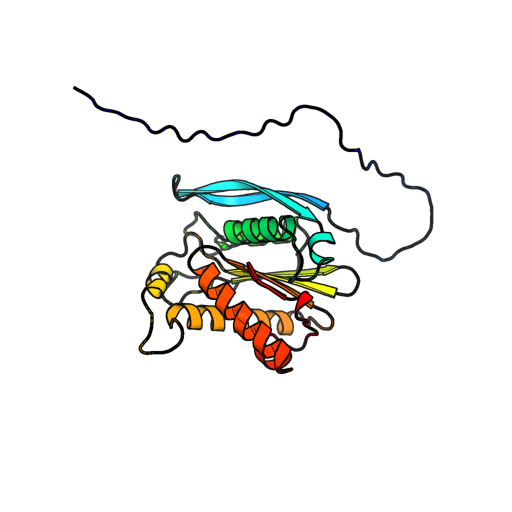 N 1
ATOM 1284 C CA . SER A 1 175 ? 1.427 -16.803 -3.906 1.00 97.75 175 SER A CA 1
ATOM 1285 C C . SER A 1 175 ? 2.726 -16.366 -3.232 1.00 97.75 175 SER A C 1
ATOM 1287 O O . SER A 1 175 ? 2.665 -15.791 -2.150 1.00 97.75 175 SER A O 1
ATOM 1289 N N . GLU A 1 176 ? 3.873 -16.508 -3.905 1.00 97.62 176 GLU A N 1
ATOM 1290 C CA . GLU A 1 176 ? 5.158 -15.995 -3.403 1.00 97.62 176 GLU A CA 1
ATOM 1291 C C . GLU A 1 176 ? 5.101 -14.482 -3.148 1.00 97.62 176 GLU A C 1
ATOM 1293 O O . GLU A 1 176 ? 5.546 -13.988 -2.114 1.00 97.62 176 GLU A O 1
ATOM 1298 N N . GLY A 1 177 ? 4.521 -13.722 -4.083 1.00 98.31 177 GLY A N 1
ATOM 1299 C CA . GLY A 1 177 ? 4.369 -12.279 -3.920 1.00 98.31 177 GLY A CA 1
ATOM 1300 C C . GLY A 1 177 ? 3.464 -11.903 -2.749 1.00 98.31 177 GLY A C 1
ATOM 1301 O O . GLY A 1 177 ? 3.774 -10.971 -2.010 1.00 98.31 177 GLY A O 1
ATOM 1302 N N . LYS A 1 178 ? 2.376 -12.647 -2.550 1.00 98.56 178 LYS A N 1
ATOM 1303 C CA . LYS A 1 178 ? 1.453 -12.487 -1.425 1.00 98.56 178 LYS A CA 1
ATOM 1304 C C . LYS A 1 178 ? 2.151 -12.759 -0.092 1.00 98.56 178 LYS A C 1
ATOM 1306 O O . LYS A 1 178 ? 1.997 -11.959 0.828 1.00 98.56 178 LYS A O 1
ATOM 1311 N N . ASP A 1 179 ? 2.957 -13.817 -0.005 1.00 98.62 179 ASP A N 1
ATOM 1312 C CA . ASP A 1 179 ? 3.721 -14.138 1.206 1.00 98.62 179 ASP A CA 1
ATOM 1313 C C . ASP A 1 179 ? 4.705 -13.007 1.554 1.00 98.62 179 ASP A C 1
ATOM 1315 O O . ASP A 1 179 ? 4.733 -12.553 2.697 1.00 98.62 179 ASP A O 1
ATOM 1319 N N . VAL A 1 180 ? 5.413 -12.453 0.557 1.00 98.75 180 VAL A N 1
ATOM 1320 C CA . VAL A 1 180 ? 6.288 -11.280 0.754 1.00 98.75 180 VAL A CA 1
ATOM 1321 C C . VAL A 1 180 ? 5.505 -10.074 1.282 1.00 98.75 180 VAL A C 1
ATOM 1323 O O . VAL A 1 180 ? 5.995 -9.364 2.161 1.00 98.75 180 VAL A O 1
ATOM 1326 N N . VAL A 1 181 ? 4.301 -9.811 0.765 1.00 98.88 181 VAL A N 1
ATOM 1327 C CA . VAL A 1 181 ? 3.468 -8.688 1.230 1.00 98.88 181 VAL A CA 1
ATOM 1328 C C . VAL A 1 181 ? 3.056 -8.872 2.691 1.00 98.88 181 VAL A C 1
ATOM 1330 O O . VAL A 1 181 ? 3.223 -7.942 3.480 1.00 98.88 181 VAL A O 1
ATOM 1333 N N . LEU A 1 182 ? 2.558 -10.057 3.058 1.00 98.88 182 LEU A N 1
ATOM 1334 C CA . LEU A 1 182 ? 2.115 -10.360 4.422 1.00 98.88 182 LEU A CA 1
ATOM 1335 C C . LEU A 1 182 ? 3.272 -10.311 5.426 1.00 98.88 182 LEU A C 1
ATOM 1337 O O . LEU A 1 182 ? 3.134 -9.708 6.489 1.00 98.88 182 LEU A O 1
ATOM 1341 N N . GLU A 1 183 ? 4.429 -10.875 5.071 1.00 98.69 183 GLU A N 1
ATOM 1342 C CA . GLU A 1 183 ? 5.638 -10.811 5.897 1.00 98.69 183 GLU A CA 1
ATOM 1343 C C . GLU A 1 183 ? 6.109 -9.362 6.084 1.00 98.69 183 GLU A C 1
ATOM 1345 O O . GLU A 1 183 ? 6.387 -8.933 7.203 1.00 98.69 183 GLU A O 1
ATOM 1350 N N . THR A 1 184 ? 6.133 -8.572 5.004 1.00 98.81 184 THR A N 1
ATOM 1351 C CA . THR A 1 184 ? 6.542 -7.162 5.073 1.00 98.81 184 THR A CA 1
ATOM 1352 C C . THR A 1 184 ? 5.584 -6.345 5.950 1.00 98.81 184 THR A C 1
ATOM 1354 O O . THR A 1 184 ? 6.037 -5.532 6.755 1.00 98.81 184 THR A O 1
ATOM 1357 N N . LEU A 1 185 ? 4.270 -6.560 5.821 1.00 98.81 185 LEU A N 1
ATOM 1358 C CA . LEU A 1 185 ? 3.256 -5.888 6.639 1.00 98.81 185 LEU A CA 1
ATOM 1359 C C . LEU A 1 185 ? 3.414 -6.232 8.125 1.00 98.81 185 LEU A C 1
ATOM 1361 O O . LEU A 1 185 ? 3.411 -5.325 8.957 1.00 98.81 185 LEU A O 1
ATOM 1365 N N . ARG A 1 186 ? 3.602 -7.516 8.446 1.00 98.62 186 ARG A N 1
ATOM 1366 C CA . ARG A 1 186 ? 3.786 -7.980 9.823 1.00 98.62 186 ARG A CA 1
ATOM 1367 C C . ARG A 1 186 ? 5.020 -7.370 10.468 1.00 98.62 186 ARG A C 1
ATOM 1369 O O . ARG A 1 186 ? 4.910 -6.759 11.526 1.00 98.62 186 ARG A O 1
ATOM 1376 N N . HIS A 1 187 ? 6.163 -7.441 9.785 1.00 98.50 187 HIS A N 1
ATOM 1377 C CA . HIS A 1 187 ? 7.393 -6.813 10.262 1.00 98.50 187 HIS A CA 1
ATOM 1378 C C . HIS A 1 187 ? 7.233 -5.304 10.460 1.00 98.50 187 HIS A C 1
ATOM 1380 O O . HIS A 1 187 ? 7.763 -4.756 11.419 1.00 98.50 187 HIS A O 1
ATOM 1386 N N . TYR A 1 188 ? 6.500 -4.622 9.579 1.00 98.69 188 TYR A N 1
ATOM 1387 C CA . TYR A 1 188 ? 6.261 -3.188 9.708 1.00 98.69 188 TYR A CA 1
ATOM 1388 C C . TYR A 1 188 ? 5.377 -2.839 10.913 1.00 98.69 188 TYR A C 1
ATOM 1390 O O . TYR A 1 188 ? 5.689 -1.897 11.638 1.00 98.69 188 TYR A O 1
ATOM 1398 N N . ILE A 1 189 ? 4.302 -3.598 11.152 1.00 98.62 189 ILE A N 1
ATOM 1399 C CA . ILE A 1 189 ? 3.439 -3.426 12.332 1.00 98.62 189 ILE A CA 1
ATOM 1400 C C . ILE A 1 189 ? 4.245 -3.625 13.621 1.00 98.62 189 ILE A C 1
ATOM 1402 O O . ILE A 1 189 ? 4.155 -2.795 14.528 1.00 98.62 189 ILE A O 1
ATOM 1406 N N . GLU A 1 190 ? 5.071 -4.672 13.672 1.00 98.06 190 GLU A N 1
ATOM 1407 C CA . GLU A 1 190 ? 5.940 -4.975 14.812 1.00 98.06 190 GLU A CA 1
ATOM 1408 C C . GLU A 1 190 ? 7.014 -3.895 15.033 1.00 98.06 190 GLU A C 1
ATOM 1410 O O . GLU A 1 190 ? 7.134 -3.371 16.140 1.00 98.06 190 GLU A O 1
ATOM 1415 N N . ASP A 1 191 ? 7.760 -3.516 13.988 1.00 98.00 191 ASP A N 1
ATOM 1416 C CA . ASP A 1 191 ? 8.838 -2.512 14.047 1.00 98.00 191 ASP A CA 1
ATOM 1417 C C . ASP A 1 191 ? 8.327 -1.140 14.503 1.00 98.00 191 ASP A C 1
ATOM 1419 O O . ASP A 1 191 ? 8.964 -0.453 15.304 1.00 98.00 191 ASP A O 1
ATOM 1423 N N . LYS A 1 192 ? 7.139 -0.750 14.028 1.00 97.56 192 LYS A N 1
ATOM 1424 C CA . LYS A 1 192 ? 6.506 0.523 14.385 1.00 97.56 192 LYS A CA 1
ATOM 1425 C C . LYS A 1 192 ? 5.724 0.474 15.695 1.00 97.56 192 LYS A C 1
ATOM 1427 O O . LYS A 1 192 ? 5.270 1.523 16.151 1.00 97.56 192 LYS A O 1
ATOM 1432 N N . GLY A 1 193 ? 5.571 -0.702 16.307 1.00 97.25 193 GLY A N 1
ATOM 1433 C CA . GLY A 1 193 ? 4.785 -0.879 17.527 1.00 97.25 193 GLY A CA 1
ATOM 1434 C C . GLY A 1 193 ? 3.321 -0.466 17.352 1.00 97.25 193 GLY A C 1
ATOM 1435 O O . GLY A 1 193 ? 2.726 0.103 18.271 1.00 97.25 193 GLY A O 1
ATOM 1436 N N . ILE A 1 194 ? 2.754 -0.693 16.162 1.00 97.88 194 ILE A N 1
ATOM 1437 C CA . ILE A 1 194 ? 1.354 -0.367 15.876 1.00 97.88 194 ILE A CA 1
ATOM 1438 C C . ILE A 1 194 ? 0.469 -1.345 16.649 1.00 97.88 194 ILE A C 1
ATOM 1440 O O . ILE A 1 194 ? 0.660 -2.554 16.582 1.00 97.88 194 ILE A O 1
ATOM 1444 N N . THR A 1 195 ? -0.504 -0.811 17.384 1.00 97.12 195 THR A N 1
ATOM 1445 C CA . THR A 1 195 ? -1.452 -1.581 18.202 1.00 97.12 195 THR A CA 1
ATOM 1446 C C . THR A 1 195 ? -2.851 -0.973 18.097 1.00 97.12 195 THR A C 1
ATOM 1448 O O . THR A 1 195 ? -3.010 0.159 17.630 1.00 97.12 195 THR A O 1
ATOM 1451 N N . GLY A 1 196 ? -3.869 -1.705 18.554 1.00 97.94 196 GLY A N 1
ATOM 1452 C CA . GLY A 1 196 ? -5.257 -1.237 18.557 1.00 97.94 196 GLY A CA 1
ATOM 1453 C C . GLY A 1 196 ? -5.922 -1.318 17.184 1.00 97.94 196 GLY A C 1
ATOM 1454 O O . GLY A 1 196 ? -5.585 -2.185 16.379 1.00 97.94 196 GLY A O 1
ATOM 1455 N N . ASP A 1 197 ? -6.895 -0.440 16.944 1.00 98.44 197 ASP A N 1
ATOM 1456 C CA . ASP A 1 197 ? -7.753 -0.489 15.757 1.00 98.44 197 ASP A CA 1
ATOM 1457 C C . ASP A 1 197 ? -6.997 -0.063 14.498 1.00 98.44 197 ASP A C 1
ATOM 1459 O O . ASP A 1 197 ? -6.455 1.044 14.415 1.00 98.44 197 ASP A O 1
ATOM 1463 N N . VAL A 1 198 ? -6.988 -0.944 13.496 1.00 98.62 198 VAL A N 1
ATOM 1464 C CA . VAL A 1 198 ? -6.317 -0.726 12.215 1.00 98.62 198 VAL A CA 1
ATOM 1465 C C . VAL A 1 198 ? -7.315 -0.746 11.066 1.00 98.62 198 VAL A C 1
ATOM 1467 O O . VAL A 1 198 ? -8.192 -1.605 10.981 1.00 98.62 198 VAL A O 1
ATOM 1470 N N . LYS A 1 199 ? -7.124 0.190 10.134 1.00 98.69 199 LYS A N 1
ATOM 1471 C CA . LYS A 1 199 ? -7.700 0.156 8.791 1.00 98.69 199 LYS A CA 1
ATOM 1472 C C . LYS A 1 199 ? -6.599 -0.131 7.780 1.00 98.69 199 LYS A C 1
ATOM 1474 O O . LYS A 1 199 ? -5.648 0.636 7.660 1.00 98.69 199 LYS A O 1
ATOM 1479 N N . LEU A 1 200 ? -6.723 -1.236 7.061 1.00 98.88 200 LEU A N 1
ATOM 1480 C CA . LEU A 1 200 ? -5.716 -1.728 6.132 1.00 98.88 200 LEU A CA 1
ATOM 1481 C C . LEU A 1 200 ? -6.156 -1.467 4.693 1.00 98.88 200 LEU A C 1
ATOM 1483 O O . LEU A 1 200 ? -7.114 -2.075 4.231 1.00 98.88 200 LEU A O 1
ATOM 1487 N N . LEU A 1 201 ? -5.447 -0.604 3.971 1.00 98.88 201 LEU A N 1
ATOM 1488 C CA . LEU A 1 201 ? -5.609 -0.413 2.532 1.00 98.88 201 LEU A CA 1
ATOM 1489 C C . LEU A 1 201 ? -4.476 -1.124 1.794 1.00 98.88 201 LEU A C 1
ATOM 1491 O O . LEU A 1 201 ? -3.348 -0.650 1.820 1.00 98.88 201 LEU A O 1
ATOM 1495 N N . THR A 1 202 ? -4.770 -2.212 1.090 1.00 98.88 202 THR A N 1
ATOM 1496 C CA . THR A 1 202 ? -3.810 -2.874 0.196 1.00 98.88 202 THR A CA 1
ATOM 1497 C C . THR A 1 202 ? -4.182 -2.596 -1.251 1.00 98.88 202 THR A C 1
ATOM 1499 O O . THR A 1 202 ? -5.342 -2.748 -1.631 1.00 98.88 202 THR A O 1
ATOM 1502 N N . THR A 1 203 ? -3.211 -2.178 -2.060 1.00 98.81 203 THR A N 1
ATOM 1503 C CA . THR A 1 203 ? -3.449 -1.796 -3.455 1.00 98.81 203 THR A CA 1
ATOM 1504 C C . THR A 1 203 ? -2.333 -2.244 -4.392 1.00 98.81 203 THR A C 1
ATOM 1506 O O . THR A 1 203 ? -1.150 -2.223 -4.029 1.00 98.81 203 THR A O 1
ATOM 1509 N N . GLY A 1 204 ? -2.697 -2.635 -5.615 1.00 98.25 204 GLY A N 1
ATOM 1510 C CA . GLY A 1 204 ? -1.743 -3.005 -6.659 1.00 98.25 204 GLY A CA 1
ATOM 1511 C C . GLY A 1 204 ? -2.300 -2.873 -8.078 1.00 98.25 204 GLY A C 1
ATOM 1512 O O . GLY A 1 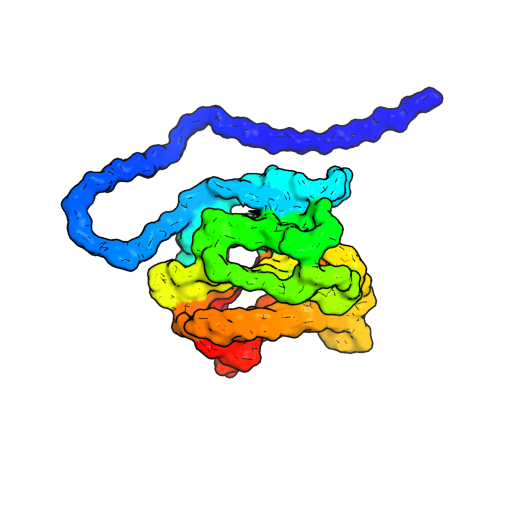204 ? -3.500 -2.899 -8.311 1.00 98.25 204 GLY A O 1
ATOM 1513 N N . TYR A 1 205 ? -1.410 -2.757 -9.066 1.00 96.25 205 TYR A N 1
ATOM 1514 C CA . TYR A 1 205 ? -1.768 -2.710 -10.491 1.00 96.25 205 TYR A CA 1
ATOM 1515 C C . TYR A 1 205 ? -1.213 -3.930 -11.246 1.00 96.25 205 TYR A C 1
ATOM 1517 O O . TYR A 1 205 ? -0.159 -4.456 -10.899 1.00 96.25 205 TYR A O 1
ATOM 1525 N N . SER A 1 206 ? -1.886 -4.380 -12.312 1.00 95.06 206 SER A N 1
ATOM 1526 C CA . SER A 1 206 ? -1.418 -5.486 -13.171 1.00 95.06 206 SER A CA 1
ATOM 1527 C C . SER A 1 206 ? -1.122 -6.770 -12.365 1.00 95.06 206 SER A C 1
ATOM 1529 O O . SER A 1 206 ? -2.012 -7.263 -11.676 1.00 95.06 206 SER A O 1
ATOM 1531 N N . ARG A 1 207 ? 0.107 -7.309 -12.411 1.00 96.00 207 ARG A N 1
ATOM 1532 C CA . ARG A 1 207 ? 0.566 -8.440 -11.575 1.00 96.00 207 ARG A CA 1
ATOM 1533 C C . ARG A 1 207 ? 0.212 -8.244 -10.102 1.00 96.00 207 ARG A C 1
ATOM 1535 O O . ARG A 1 207 ? -0.257 -9.165 -9.439 1.00 96.00 207 ARG A O 1
ATOM 1542 N N . SER A 1 208 ? 0.419 -7.037 -9.597 1.00 97.88 208 SER A N 1
ATOM 1543 C CA . SER A 1 208 ? 0.261 -6.747 -8.179 1.00 97.88 208 SER A CA 1
ATOM 1544 C C . SER A 1 208 ? -1.199 -6.679 -7.752 1.00 97.88 208 SER A C 1
ATOM 1546 O O . SER A 1 208 ? -1.473 -6.930 -6.591 1.00 97.88 208 SER A O 1
ATOM 1548 N N . ALA A 1 209 ? -2.145 -6.478 -8.677 1.00 98.12 209 ALA A N 1
ATOM 1549 C CA . ALA A 1 209 ? -3.569 -6.653 -8.383 1.00 98.12 209 ALA A CA 1
ATOM 1550 C C . ALA A 1 209 ? -3.917 -8.131 -8.112 1.00 98.12 209 ALA A C 1
ATOM 1552 O O . ALA A 1 209 ? -4.715 -8.438 -7.229 1.00 98.12 209 ALA A O 1
ATOM 1553 N N . ALA A 1 210 ? -3.283 -9.072 -8.827 1.00 97.94 210 ALA A N 1
ATOM 1554 C CA . ALA A 1 210 ? -3.457 -10.502 -8.559 1.00 97.94 210 ALA A CA 1
ATOM 1555 C C . ALA A 1 210 ? -2.874 -10.896 -7.191 1.00 97.94 210 ALA A C 1
ATOM 1557 O O . ALA A 1 210 ? -3.512 -11.637 -6.447 1.00 97.94 210 ALA A O 1
ATOM 1558 N N . ILE A 1 211 ? -1.707 -10.345 -6.839 1.00 98.62 211 ILE A N 1
ATOM 1559 C CA . ILE A 1 211 ? -1.108 -10.499 -5.505 1.00 98.62 211 ILE A CA 1
ATOM 1560 C C . ILE A 1 211 ? -2.036 -9.916 -4.428 1.00 98.62 211 ILE A C 1
ATOM 1562 O O . ILE A 1 211 ? -2.367 -10.618 -3.476 1.00 98.62 211 ILE A O 1
ATOM 1566 N N . THR A 1 212 ? -2.514 -8.677 -4.597 1.00 98.69 212 THR A N 1
ATOM 1567 C CA . THR A 1 212 ? -3.432 -8.010 -3.657 1.00 98.69 212 THR A CA 1
ATOM 1568 C C . THR A 1 212 ? -4.713 -8.811 -3.430 1.00 98.69 212 THR A C 1
ATOM 1570 O O . THR A 1 212 ? -5.163 -8.915 -2.293 1.00 98.69 212 THR A O 1
ATOM 1573 N N . ASN A 1 213 ? -5.275 -9.442 -4.466 1.00 98.25 213 ASN A N 1
ATOM 1574 C CA . ASN A 1 213 ? -6.447 -10.309 -4.309 1.00 98.25 213 ASN A CA 1
ATOM 1575 C C . ASN A 1 213 ? -6.171 -11.522 -3.409 1.00 98.25 213 ASN A C 1
ATOM 1577 O O . ASN A 1 213 ? -7.010 -11.869 -2.578 1.00 98.25 213 ASN A O 1
ATOM 1581 N N . LEU A 1 214 ? -5.005 -12.163 -3.547 1.00 98.62 214 LEU A N 1
ATOM 1582 C CA . LEU A 1 214 ? -4.628 -13.277 -2.674 1.00 98.62 214 LEU A CA 1
ATOM 1583 C C . LEU A 1 214 ? -4.351 -12.806 -1.241 1.00 98.62 214 LEU A C 1
ATOM 1585 O O . LEU A 1 214 ? -4.710 -13.505 -0.299 1.00 98.62 214 LEU A O 1
ATOM 1589 N N . VAL A 1 215 ? -3.776 -11.610 -1.068 1.00 98.81 215 VAL A N 1
ATOM 1590 C CA . VAL A 1 215 ? -3.605 -10.996 0.261 1.00 98.81 215 VAL A CA 1
ATOM 1591 C C . VAL A 1 215 ? -4.978 -10.755 0.886 1.00 98.81 215 VAL A C 1
ATOM 1593 O O . VAL A 1 215 ? -5.199 -11.105 2.040 1.00 98.81 215 VAL A O 1
ATOM 1596 N N . GLY A 1 216 ? -5.923 -10.226 0.106 1.00 98.44 216 GLY A N 1
ATOM 1597 C CA . GLY A 1 216 ? -7.294 -9.993 0.545 1.00 98.44 216 GLY A CA 1
ATOM 1598 C C . GLY A 1 216 ? -8.012 -11.255 0.996 1.00 98.44 216 GLY A C 1
ATOM 1599 O O . GLY A 1 216 ? -8.710 -11.219 2.009 1.00 98.44 216 GLY A O 1
ATOM 1600 N N . ARG A 1 217 ? -7.804 -12.379 0.300 1.00 98.00 217 ARG A N 1
ATOM 1601 C CA . ARG A 1 217 ? -8.299 -13.687 0.743 1.00 98.00 217 ARG A CA 1
ATOM 1602 C C . ARG A 1 217 ? -7.695 -14.074 2.092 1.00 98.00 217 ARG A C 1
ATOM 1604 O O . ARG A 1 217 ? -8.453 -14.254 3.034 1.00 98.00 217 ARG A O 1
ATOM 1611 N N . ASP A 1 218 ? -6.369 -14.159 2.194 1.00 98.62 218 ASP A N 1
ATOM 1612 C CA . ASP A 1 218 ? -5.704 -14.667 3.404 1.00 98.62 218 ASP A CA 1
ATOM 1613 C C . ASP A 1 218 ? -5.994 -13.782 4.631 1.00 98.62 218 ASP A C 1
ATOM 1615 O O . ASP A 1 218 ? -6.184 -14.287 5.736 1.00 98.62 218 ASP A O 1
ATOM 1619 N N . VAL A 1 219 ? -6.105 -12.461 4.448 1.00 98.75 219 VAL A N 1
ATOM 1620 C CA . VAL A 1 219 ? -6.530 -11.548 5.520 1.00 98.75 219 VAL A CA 1
ATOM 1621 C C . VAL A 1 219 ? -8.006 -11.747 5.874 1.00 98.75 219 VAL A C 1
ATOM 1623 O O . VAL A 1 219 ? -8.349 -11.755 7.053 1.00 98.75 219 VAL A O 1
ATOM 1626 N N . SER A 1 220 ? -8.887 -11.929 4.886 1.00 98.31 220 SER A N 1
ATOM 1627 C CA . SER A 1 220 ? -10.311 -12.190 5.145 1.00 98.31 220 SER A CA 1
ATOM 1628 C C . SER A 1 220 ? -10.528 -13.503 5.898 1.00 98.31 220 SER A C 1
ATOM 1630 O O . SER A 1 220 ? -11.334 -13.536 6.830 1.00 98.31 220 SER A O 1
ATOM 1632 N N . ASP A 1 221 ? -9.798 -14.554 5.524 1.00 98.56 221 ASP A N 1
ATOM 1633 C CA . ASP A 1 221 ? -9.823 -15.850 6.201 1.00 98.56 221 ASP A CA 1
ATOM 1634 C C . ASP A 1 221 ? -9.304 -15.699 7.637 1.00 98.56 221 ASP A C 1
ATOM 1636 O O . ASP A 1 221 ? -9.982 -16.104 8.580 1.00 98.56 221 ASP A O 1
ATOM 1640 N N . ALA A 1 222 ? -8.192 -14.981 7.835 1.00 98.56 222 ALA A N 1
ATOM 1641 C CA . ALA A 1 222 ? -7.647 -14.729 9.167 1.00 98.56 222 ALA A CA 1
ATOM 1642 C C . ALA A 1 222 ? -8.607 -13.953 10.085 1.00 98.56 222 ALA A C 1
ATOM 1644 O O . ALA A 1 222 ? -8.709 -14.239 11.280 1.00 98.56 222 ALA A O 1
ATOM 1645 N N . ILE A 1 223 ? -9.351 -12.988 9.538 1.00 98.38 223 ILE A N 1
ATOM 1646 C CA . ILE A 1 223 ? -10.405 -12.274 10.272 1.00 98.38 223 ILE A CA 1
ATOM 1647 C C . ILE A 1 223 ? -11.535 -13.237 10.661 1.00 98.38 223 ILE A C 1
ATOM 1649 O O . ILE A 1 223 ? -12.009 -13.199 11.796 1.00 98.38 223 ILE A O 1
ATOM 1653 N N . ALA A 1 224 ? -11.975 -14.098 9.741 1.00 98.19 224 ALA A N 1
ATOM 1654 C CA . ALA A 1 224 ? -13.060 -15.046 9.993 1.00 98.19 224 ALA A CA 1
ATOM 1655 C C . ALA A 1 224 ? -12.678 -16.134 11.014 1.00 98.19 224 ALA A C 1
ATOM 1657 O O . ALA A 1 224 ? -13.528 -16.584 11.784 1.00 98.19 224 ALA A O 1
ATOM 1658 N N . GLU A 1 225 ? -11.411 -16.540 11.021 1.00 98.31 225 GLU A N 1
ATOM 1659 C CA . GLU A 1 225 ? -10.869 -17.598 11.877 1.00 98.31 225 GLU A CA 1
ATOM 1660 C C . GLU A 1 225 ? -10.344 -17.080 13.225 1.00 98.31 225 GLU A C 1
ATOM 1662 O O . GLU A 1 225 ? -10.125 -17.870 14.143 1.00 98.31 225 GLU A O 1
ATOM 1667 N N . GLY A 1 226 ? -10.177 -15.762 13.376 1.00 97.69 226 GLY A N 1
ATOM 1668 C CA . GLY A 1 226 ? -9.613 -15.156 14.584 1.00 97.69 226 GLY A CA 1
ATOM 1669 C C . GLY A 1 226 ? -8.090 -15.295 14.685 1.00 97.69 226 GLY A C 1
ATOM 1670 O O . GLY A 1 226 ? -7.551 -15.307 15.788 1.00 97.69 226 GLY A O 1
ATOM 1671 N N . THR A 1 227 ? -7.400 -15.393 13.547 1.00 98.19 227 THR A N 1
ATOM 1672 C CA . THR A 1 227 ? -5.945 -15.607 13.423 1.00 98.19 227 THR A CA 1
ATOM 1673 C C . THR A 1 227 ? -5.210 -14.389 12.843 1.00 98.19 227 THR A C 1
ATOM 1675 O O . THR A 1 227 ? -4.073 -14.491 12.390 1.00 98.19 227 THR A O 1
ATOM 1678 N N . VAL A 1 228 ? -5.821 -13.195 12.888 1.00 98.19 228 VAL A N 1
ATOM 1679 C CA . VAL A 1 228 ? -5.237 -11.922 12.403 1.00 98.19 228 VAL A CA 1
ATOM 1680 C C . VAL A 1 228 ? -3.801 -11.704 12.898 1.00 98.19 228 VAL A C 1
ATOM 1682 O O . VAL A 1 228 ? -2.931 -11.354 12.099 1.00 98.19 228 VAL A O 1
ATOM 1685 N N . ALA A 1 229 ? -3.538 -11.977 14.181 1.00 97.00 229 ALA A N 1
ATOM 1686 C CA . ALA A 1 229 ? -2.216 -11.825 14.788 1.00 97.00 229 ALA A CA 1
ATOM 1687 C C . ALA A 1 229 ? -1.126 -12.651 14.085 1.00 97.00 229 ALA A C 1
ATOM 1689 O O . ALA A 1 229 ? 0.007 -12.196 13.943 1.00 97.00 229 ALA A O 1
ATOM 1690 N N . GLU A 1 230 ? -1.476 -13.842 13.598 1.00 96.75 230 GLU A N 1
ATOM 1691 C CA . GLU A 1 230 ? -0.560 -14.752 12.907 1.00 96.75 230 GLU A CA 1
ATOM 1692 C C . GLU A 1 230 ? -0.334 -14.333 11.451 1.00 96.75 230 GLU A C 1
ATOM 1694 O O . GLU A 1 230 ? 0.753 -14.539 10.913 1.00 96.75 230 GLU A O 1
ATOM 1699 N N . THR A 1 231 ? -1.337 -13.723 10.815 1.00 97.31 231 THR A N 1
ATOM 1700 C CA . THR A 1 231 ? -1.285 -13.345 9.398 1.00 97.31 231 THR A CA 1
ATOM 1701 C C . THR A 1 231 ? -0.643 -11.979 9.191 1.00 97.31 231 THR A C 1
ATOM 1703 O O . THR A 1 231 ? 0.306 -11.874 8.410 1.00 97.31 231 THR A O 1
ATOM 1706 N N . VAL A 1 232 ? -1.103 -10.943 9.898 1.00 96.25 232 VAL A N 1
ATOM 1707 C CA . VAL A 1 232 ? -0.671 -9.548 9.676 1.00 96.25 232 VAL A CA 1
ATOM 1708 C C . VAL A 1 232 ? -0.005 -8.892 10.884 1.00 96.25 232 VAL A C 1
ATOM 1710 O O . VAL A 1 232 ? 0.659 -7.884 10.696 1.00 96.25 232 VAL A O 1
ATOM 1713 N N . GLY A 1 233 ? -0.136 -9.443 12.092 1.00 96.38 233 GLY A N 1
ATOM 1714 C CA . GLY A 1 233 ? 0.420 -8.870 13.327 1.00 96.38 233 GLY A CA 1
ATOM 1715 C C . GLY A 1 233 ? -0.648 -8.547 14.376 1.00 96.38 233 GLY A C 1
ATOM 1716 O O . GLY A 1 233 ? -1.843 -8.553 14.079 1.00 96.38 233 GLY A O 1
ATOM 1717 N N . ASP A 1 234 ? -0.216 -8.301 15.617 1.00 96.50 234 ASP A N 1
ATOM 1718 C CA . ASP A 1 234 ? -1.079 -8.160 16.806 1.00 96.50 234 ASP A CA 1
ATOM 1719 C C . ASP A 1 234 ? -1.826 -6.809 16.850 1.00 96.50 234 ASP A C 1
ATOM 1721 O O . ASP A 1 234 ? -1.475 -5.882 17.583 1.00 96.50 234 ASP A O 1
ATOM 1725 N N . VAL A 1 235 ? -2.850 -6.685 16.000 1.00 98.44 235 VAL A N 1
ATOM 1726 C CA . VAL A 1 235 ? -3.717 -5.505 15.856 1.00 98.44 235 VAL A CA 1
ATOM 1727 C C . VAL A 1 235 ? -5.190 -5.909 15.763 1.00 98.44 235 VAL A C 1
ATOM 1729 O O . VAL A 1 235 ? -5.526 -7.028 15.368 1.00 98.44 235 VAL A O 1
ATOM 1732 N N . ASN A 1 236 ? -6.092 -4.970 16.053 1.00 98.25 236 ASN A N 1
ATOM 1733 C CA . ASN A 1 236 ? -7.521 -5.157 15.822 1.00 98.25 236 ASN A CA 1
ATOM 1734 C C . ASN A 1 236 ? -7.838 -4.803 14.363 1.00 98.25 236 ASN A C 1
ATOM 1736 O O . ASN A 1 236 ? -7.952 -3.627 14.007 1.00 98.25 236 ASN A O 1
ATOM 1740 N N . LEU A 1 237 ? -7.990 -5.820 13.516 1.00 98.44 237 LEU A N 1
ATOM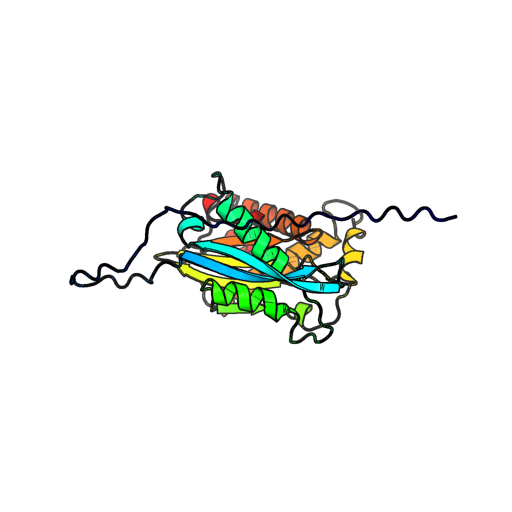 1741 C CA . LEU A 1 237 ? -8.421 -5.659 12.129 1.00 98.44 237 LEU A CA 1
ATOM 1742 C C . LEU A 1 237 ? -9.772 -6.341 11.917 1.00 98.44 237 LEU A C 1
ATOM 1744 O O . LEU A 1 237 ? -9.911 -7.550 12.084 1.00 98.44 237 LEU A O 1
ATOM 1748 N N . GLU A 1 238 ? -10.765 -5.556 11.514 1.00 97.25 238 GLU A N 1
ATOM 1749 C CA . GLU A 1 238 ? -12.111 -6.041 11.217 1.00 97.25 238 GLU A CA 1
ATOM 1750 C C . GLU A 1 238 ? -12.366 -6.100 9.710 1.00 97.25 238 GLU A C 1
ATOM 1752 O O . GLU A 1 238 ? -11.737 -5.391 8.923 1.00 97.25 238 GLU A O 1
ATOM 1757 N N . LYS A 1 239 ? -13.358 -6.901 9.303 1.00 96.62 239 LYS A N 1
ATOM 1758 C CA . LYS A 1 239 ? -13.730 -7.086 7.893 1.00 96.62 239 LYS A CA 1
ATOM 1759 C C . LYS A 1 239 ? -14.001 -5.765 7.167 1.00 96.62 239 LYS A C 1
ATOM 1761 O O . LYS A 1 239 ? -13.521 -5.567 6.059 1.00 96.62 239 LYS A O 1
ATOM 1766 N N . ASP A 1 240 ? -14.757 -4.859 7.785 1.00 97.25 240 ASP A N 1
ATOM 1767 C CA . ASP A 1 240 ? -15.084 -3.559 7.184 1.00 97.25 240 ASP A CA 1
ATOM 1768 C C . ASP A 1 240 ? -13.933 -2.540 7.283 1.00 97.25 240 ASP A C 1
ATOM 1770 O O . ASP A 1 240 ? -14.044 -1.438 6.751 1.00 97.25 240 ASP A O 1
ATOM 1774 N N . SER A 1 241 ? -12.812 -2.913 7.897 1.00 98.06 241 SER A N 1
ATOM 1775 C CA . SER A 1 241 ? -11.589 -2.113 7.981 1.00 98.06 241 SER A CA 1
ATOM 1776 C C . SER A 1 241 ? -10.470 -2.646 7.076 1.00 98.06 241 SER A C 1
ATOM 1778 O O . SER A 1 241 ? -9.375 -2.090 7.090 1.00 98.06 241 SER A O 1
ATOM 1780 N N . ALA A 1 242 ? -10.720 -3.686 6.273 1.00 98.31 242 ALA A N 1
ATOM 1781 C CA . ALA A 1 242 ? -9.746 -4.283 5.360 1.00 98.31 242 ALA A CA 1
ATOM 1782 C C . ALA A 1 242 ? -10.158 -4.061 3.891 1.00 98.31 242 ALA A C 1
ATOM 1784 O O . ALA A 1 242 ? -11.105 -4.665 3.391 1.00 98.31 242 ALA A O 1
ATOM 1785 N N . TYR A 1 243 ? -9.442 -3.175 3.200 1.00 98.50 243 TYR A N 1
ATOM 1786 C CA . TYR A 1 243 ? -9.722 -2.719 1.839 1.00 98.50 243 TYR A CA 1
ATOM 1787 C C . TYR A 1 243 ? -8.664 -3.265 0.870 1.00 98.50 243 TYR A C 1
ATOM 1789 O O . TYR A 1 243 ? -7.470 -3.029 1.063 1.00 98.50 243 TYR A O 1
ATOM 1797 N N . PHE A 1 244 ? -9.092 -3.952 -0.192 1.00 98.12 244 PHE A N 1
ATOM 1798 C CA . PHE A 1 244 ? -8.212 -4.559 -1.198 1.00 98.12 244 PHE A CA 1
ATOM 1799 C C . PHE A 1 244 ? -8.628 -4.090 -2.595 1.00 98.12 244 PHE A C 1
ATOM 1801 O O . PHE A 1 244 ? -9.763 -4.348 -3.002 1.00 98.12 244 PHE A O 1
ATOM 1808 N N . TYR A 1 245 ? -7.732 -3.390 -3.302 1.00 95.56 245 TYR A N 1
ATOM 1809 C CA . TYR A 1 245 ? -7.989 -2.801 -4.625 1.00 95.56 245 TYR A CA 1
ATOM 1810 C C . TYR A 1 245 ? -6.898 -3.099 -5.661 1.00 95.56 245 TYR A C 1
ATOM 1812 O O . TYR A 1 245 ? -5.714 -3.276 -5.285 1.00 95.56 245 TYR A O 1
#

Radius of gyration: 19.93 Å; chains: 1; bounding box: 39×60×76 Å

Sequence (245 aa):
MNNNAVIAVAVAALLVAGGGAAAYFMMNDGGKGSDAPELIVGQYTYDAYDHASGKNVKMPAFYEDSYFDKGASADNPSLMMFAFNIAMSCGYSTDDFSRRSDSVVAFMTAVGYTETYVNDAYKTEPTMHSTQVALGSRTIGSYTVIIVAVNGMNYGAAFGSNMLVGASGDHEGFSEGKDVVLETLRHYIEDKGITGDVKLLTTGYSRSAAITNLVGRDVSDAIAEGTVAETVGDVNLEKDSAYFY

Foldseek 3Di:
DDDDPDPDDDPPDPDDDDDDDDDPDDPPDDDDDDPFPDWDWDKDWFWFQDPVVLATDIDIATDTPCLQVFFQPDDRVNVVRVLVRLQRQQQHSDPQLVCSRVGNQVRLVVRPQPLKDWDCLSNDQAALLRWTWIWTWDDHPQEIEIEIHIHPYPRPNVVVLVVQQDDDDGGPSLVSNLLVSQVVQAVSCVVVVPEEHYQYHYHHDDSVLSSLVVNLVVCVVCQVVVNNCVRRRHYDYHNRRYHGD

Secondary structure (DSSP, 8-state):
--------------------S--------------PPPPPEEEEEEEEEETTTTEEEEEEEEEEGGGGSS-TTS--HHHHHHHHHHHHHT----S-GGGTTHHHHHHHHHTT--EEEE-GGGSS---TT---EEEEEEEETTEEEEEEEE--SS-GGGGGGGG---SSSS-HHHHHHHHHHHHHHHHHHHHHT--SEEEEEEEE-THHHHHHHHHHHHHHHHHHHT-HHHHT-SSEEEEEEEEE-